Protein 4PHB (pdb70)

Secondary structure (DSSP, 8-state):
-EEEEEEEETEEEE---TT-EE-SSEEEE-SSEEEEEEEEESS-EEEEE--TT-EEEEEEEEEEEE-SSS-SEEEEE-SEEEEEE-TT-EEEEE--SS---SSTT-----EEEEESSEEEEEESSEEEEEE-SSEEEEESSEEEE-S-EEEEEESS-SEEESSEEEE-S-EEEEEESS-SEE----SSTT-SEEEE-SSEEEEEESS-SEE-SSEEEE-SSEEEEEESS-SEE-SSEEEE-TTSEEE-

Structure (mmCIF, N/CA/C/O backbone):
data_4PHB
#
_entry.id   4PHB
#
_cell.length_a   68.81
_cell.length_b   122.84
_cell.length_c   34.5099
_cell.angle_alpha   90.0
_cell.angle_beta   90.0
_cell.angle_gamma   90.0
#
_symmetry.space_group_name_H-M   'P 21 21 2'
#
loop_
_entity.id
_entity.type
_entity.pdbx_description
1 polymer 'Uncharacterized protein'
2 non-polymer 'GADOLINIUM ATOM'
3 water water
#
loop_
_atom_site.group_PDB
_atom_site.id
_atom_site.type_symbol
_atom_site.label_atom_id
_atom_site.label_alt_id
_atom_site.label_comp_id
_atom_site.label_asym_id
_atom_site.label_entity_id
_atom_site.label_seq_id
_atom_site.pdbx_PDB_ins_code
_atom_site.Cartn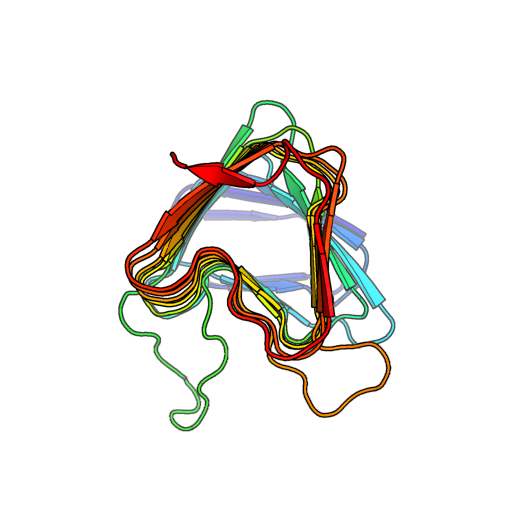_x
_atom_site.Cartn_y
_atom_site.Cartn_z
_atom_site.occupancy
_atom_site.B_iso_or_equiv
_atom_site.auth_seq_id
_atom_site.auth_comp_id
_atom_site.auth_asym_id
_atom_site.auth_atom_id
_atom_site.pdbx_PDB_model_num
ATOM 1 N N . VAL A 1 42 ? 17.41606 58.46415 22.91889 1.000 42.39322 37 VAL A N 1
ATOM 2 C CA . VAL A 1 42 ? 18.62940 58.68237 22.13799 1.000 40.93195 37 VAL A CA 1
ATOM 3 C C . VAL A 1 42 ? 18.76029 57.68184 20.98711 1.000 39.73458 37 VAL A C 1
ATOM 4 O O . VAL A 1 42 ? 18.33261 56.52569 21.09105 1.000 37.82222 37 VAL A O 1
ATOM 16 N N . ASN A 1 43 ? 19.35812 58.15419 19.89596 1.000 61.10169 38 ASN A N 1
ATOM 17 C CA . ASN A 1 43 ? 19.61136 57.35264 18.70747 1.000 53.66169 38 ASN A CA 1
ATOM 18 C C . ASN A 1 43 ? 20.94218 57.79098 18.09228 1.000 48.84116 38 ASN A C 1
ATOM 19 O O . ASN A 1 43 ? 20.98532 58.67741 17.24306 1.000 47.29547 38 ASN A O 1
ATOM 30 N N . ALA A 1 44 ? 22.02638 57.16081 18.53254 1.000 29.56246 39 ALA A N 1
ATOM 31 C CA . ALA A 1 44 ? 23.36600 57.63409 18.23065 1.000 26.77707 39 ALA A CA 1
ATOM 32 C C . ALA A 1 44 ? 24.13832 56.69319 17.31462 1.000 22.59149 39 ALA A C 1
ATOM 33 O O . ALA A 1 44 ? 24.00514 55.46319 17.38213 1.000 21.33276 39 ALA A O 1
ATOM 40 N N . LYS A 1 45 ? 24.94553 57.30864 16.45567 1.000 26.82824 40 LYS A N 1
ATOM 41 C CA . LYS A 1 45 ? 25.84044 56.59838 15.56089 1.000 25.12679 40 LYS A CA 1
ATOM 42 C C . LYS A 1 45 ? 27.30037 56.83360 15.97594 1.000 24.33044 40 LYS A C 1
ATOM 43 O O . LYS A 1 45 ? 27.73712 57.97202 16.18182 1.000 25.40922 40 LYS A O 1
ATOM 62 N N . ILE A 1 46 ? 28.03567 55.73452 16.09209 1.000 21.17794 41 ILE A N 1
ATOM 63 C CA . ILE A 1 46 ? 29.44473 55.72998 16.49149 1.000 22.58332 41 ILE A CA 1
ATOM 64 C C . ILE A 1 46 ? 30.26618 54.91357 15.49624 1.000 24.35885 41 ILE A C 1
ATOM 65 O O . ILE A 1 46 ? 30.00600 53.72677 15.30254 1.000 22.72730 41 ILE A O 1
ATOM 81 N N . VAL A 1 47 ? 31.27062 55.53945 14.89447 1.000 20.87809 42 VAL A N 1
ATOM 82 C CA . VAL A 1 47 ? 32.10408 54.88327 13.89865 1.000 22.96859 42 VAL A CA 1
ATOM 83 C C . VAL A 1 47 ? 33.56261 54.91080 14.33941 1.000 23.34028 42 VAL A C 1
ATOM 84 O O . VAL A 1 47 ? 34.12342 55.98218 14.58866 1.000 23.27164 42 VAL A O 1
ATOM 97 N N . PHE A 1 48 ? 34.16264 53.72718 14.43702 1.000 26.70569 43 PHE A N 1
ATOM 98 C CA . PHE A 1 48 ? 35.57944 53.58045 14.76958 1.000 27.25223 43 PHE A CA 1
ATOM 99 C C . PHE A 1 48 ? 36.37083 53.49566 13.47244 1.000 31.27348 43 PHE A C 1
ATOM 100 O O . PHE A 1 48 ? 35.99284 52.75360 12.57048 1.000 31.47946 43 PHE A O 1
ATOM 117 N N . ASP A 1 49 ? 37.47410 54.22823 13.38812 1.000 46.34576 44 ASP A N 1
ATOM 118 C CA . ASP A 1 49 ? 38.41927 54.01952 12.30730 1.000 49.65499 44 ASP A CA 1
ATOM 119 C C . ASP A 1 49 ? 39.83214 53.92056 12.89255 1.000 51.37242 44 ASP A C 1
ATOM 120 O O . ASP A 1 49 ? 40.62541 54.87141 12.83798 1.000 54.26299 44 ASP A O 1
ATOM 127 N N . ASN A 1 50 ? 40.10278 52.74338 13.46407 1.000 68.28307 45 ASN A N 1
ATOM 128 C CA . ASN A 1 50 ? 41.39876 52.36815 14.02854 1.000 70.46724 45 ASN A CA 1
ATOM 129 C C . ASN A 1 50 ? 41.74115 53.14036 15.29843 1.000 70.58428 45 ASN A C 1
ATOM 130 O O . ASN A 1 50 ? 41.69198 52.56850 16.39699 1.000 68.56731 45 ASN A O 1
ATOM 141 N N . ASP A 1 51 ? 42.08436 54.42410 15.14911 1.000 48.44764 46 ASP A N 1
ATOM 142 C CA . ASP A 1 51 ? 42.46797 55.25978 16.28481 1.000 49.51817 46 ASP A CA 1
ATOM 143 C C . ASP A 1 51 ? 41.70557 56.59640 16.30633 1.000 49.80701 46 ASP A C 1
ATOM 144 O O . ASP A 1 51 ? 42.06617 57.50877 17.05038 1.000 52.10073 46 ASP A O 1
ATOM 153 N N . LYS A 1 52 ? 40.65919 56.69448 15.48093 1.000 32.36444 47 LYS A N 1
ATOM 154 C CA . LYS A 1 52 ? 39.73660 57.84038 15.47058 1.000 31.58612 47 LYS A CA 1
ATOM 155 C C . LYS A 1 52 ? 38.32377 57.37975 15.82373 1.000 27.07590 47 LYS A C 1
ATOM 156 O O . LYS A 1 52 ? 37.94505 56.25621 15.49707 1.000 27.00210 47 LYS A O 1
ATOM 175 N N . VAL A 1 53 ? 37.54156 58.24498 16.46534 1.000 31.66772 48 VAL A N 1
ATOM 176 C CA . VAL A 1 53 ? 36.12683 57.96123 16.68837 1.000 26.77960 48 VAL A CA 1
ATOM 177 C C . VAL A 1 53 ? 35.25254 59.12499 16.23693 1.000 27.10364 48 VAL A C 1
ATOM 178 O O . VAL A 1 53 ? 35.44329 60.27438 16.66157 1.000 26.37432 48 VAL A O 1
ATOM 191 N N . ASN A 1 54 ? 34.29776 58.80059 15.36956 1.000 32.65754 49 ASN A N 1
ATOM 192 C CA . ASN A 1 54 ? 33.28182 59.73701 14.90969 1.000 31.10639 49 ASN A CA 1
ATOM 193 C C . ASN A 1 54 ? 31.93581 59.38965 15.54988 1.000 27.02867 49 ASN A C 1
ATOM 194 O O . ASN A 1 54 ? 31.29516 58.40214 15.17500 1.000 26.96592 49 ASN A O 1
ATOM 205 N N . ALA A 1 55 ? 31.52921 60.19826 16.53033 1.000 23.08973 50 ALA A N 1
ATOM 206 C CA . ALA A 1 55 ? 30.32110 59.94932 17.31035 1.000 21.24956 50 ALA A CA 1
ATOM 207 C C . ALA A 1 55 ? 29.40339 61.15588 17.29656 1.000 22.22145 50 ALA A C 1
ATOM 208 O O . ALA A 1 55 ? 29.86403 62.28836 17.21079 1.000 23.70739 50 ALA A O 1
ATOM 215 N N . ASP A 1 56 ? 28.10303 60.89983 17.37093 1.000 26.18911 51 ASP A N 1
ATOM 216 C CA . ASP A 1 56 ? 27.12050 61.94000 17.63584 1.000 28.03558 51 ASP A CA 1
ATOM 217 C C . ASP A 1 56 ? 27.29151 62.46775 19.05779 1.000 28.31043 51 ASP A C 1
ATOM 218 O O . ASP A 1 56 ? 27.62687 61.70272 19.96322 1.000 26.98478 51 ASP A O 1
ATOM 227 N N . ASN A 1 57 ? 27.08025 63.76904 19.23840 1.000 40.01749 52 ASN A N 1
ATOM 228 C CA . ASN A 1 57 ? 26.95014 64.36502 20.56485 1.000 41.62881 52 ASN A CA 1
ATOM 229 C C . ASN A 1 57 ? 25.54376 64.16829 21.11042 1.000 43.27379 52 ASN A C 1
ATOM 230 O O . ASN A 1 57 ? 24.60572 64.80370 20.63599 1.000 46.03485 52 ASN A O 1
ATOM 241 N N . VAL A 1 58 ? 25.40126 63.29727 22.10639 1.000 29.60833 53 VAL A N 1
ATOM 242 C CA . VAL A 1 58 ? 24.10055 63.02917 22.71076 1.000 31.61237 53 VAL A CA 1
ATOM 243 C C . VAL A 1 58 ? 24.22725 62.93225 24.22342 1.000 32.74865 53 VAL A C 1
ATOM 244 O O . VAL A 1 58 ? 25.31820 62.71573 24.74766 1.000 31.12945 53 VAL A O 1
ATOM 257 N N . ASP A 1 59 ? 23.10378 63.07811 24.91520 1.000 36.12828 54 ASP A N 1
ATOM 258 C CA . ASP A 1 59 ? 23.07798 63.01141 26.37003 1.000 38.33472 54 ASP A CA 1
ATOM 259 C C . ASP A 1 59 ? 23.73834 61.73998 26.89789 1.000 35.14049 54 ASP A C 1
ATOM 260 O O . ASP A 1 59 ? 23.46274 60.63993 26.42338 1.000 32.65151 54 ASP A O 1
ATOM 269 N N . GLY A 1 60 ? 24.62126 61.90432 27.87588 1.000 40.47042 55 GLY A N 1
ATOM 270 C CA . GLY A 1 60 ? 25.18276 60.77662 28.59546 1.000 38.81757 55 GLY A CA 1
ATOM 271 C C . GLY A 1 60 ? 26.27629 60.01503 27.86665 1.000 34.65161 55 GLY A C 1
ATOM 272 O O . GLY A 1 60 ? 26.98349 59.21968 28.48920 1.000 33.55499 55 GLY A O 1
ATOM 276 N N . LEU A 1 61 ? 26.40540 60.24038 26.55823 1.000 30.24550 56 LEU A N 1
ATOM 277 C CA . LEU A 1 61 ? 27.41315 59.55395 25.75202 1.000 26.96164 56 LEU A CA 1
ATOM 278 C C . LEU A 1 61 ? 28.77775 60.19870 25.91754 1.000 26.21813 56 LEU A C 1
ATOM 279 O O . LEU A 1 61 ? 28.90668 61.43120 25.94453 1.000 28.10873 56 LEU A O 1
ATOM 295 N N . SER A 1 62 ? 29.79997 59.36050 26.01167 1.000 29.44549 57 SER A N 1
ATOM 296 C CA . SER A 1 62 ? 31.14966 59.84044 26.24673 1.000 30.37769 57 SER A CA 1
ATOM 297 C C . SER A 1 62 ? 32.19611 58.95300 25.59328 1.000 30.75112 57 SER A C 1
ATOM 298 O O . SER A 1 62 ? 32.19467 57.73894 25.78047 1.000 31.59415 57 SER A O 1
ATOM 306 N N . VAL A 1 63 ? 33.09450 59.57561 24.83452 1.000 24.60755 58 VAL A N 1
ATOM 307 C CA . VAL A 1 63 ? 34.14458 58.86408 24.11378 1.000 25.15588 58 VAL A CA 1
ATOM 308 C C . VAL A 1 63 ? 35.52400 59.22607 24.65394 1.000 27.02750 58 VAL A C 1
ATOM 309 O O . VAL A 1 63 ? 35.92787 60.38568 24.61592 1.000 27.21725 58 VAL A O 1
ATOM 322 N N . SER A 1 64 ? 36.23844 58.22022 25.14848 1.000 33.37940 59 SER A N 1
ATOM 323 C CA . SER A 1 64 ? 37.60236 58.38816 25.64157 1.000 35.18495 59 SER A CA 1
ATOM 324 C C . SER A 1 64 ? 38.53499 57.54279 24.81580 1.000 36.26835 59 SER A C 1
ATOM 325 O O . SER A 1 64 ? 38.11143 56.88665 23.86391 1.000 35.33216 59 SER A O 1
ATOM 333 N N . GLU A 1 65 ? 39.80427 57.53775 25.19506 1.000 35.56595 60 GLU A N 1
ATOM 334 C CA . GLU A 1 65 ? 40.80693 56.85818 24.39314 1.000 37.03352 60 GLU A CA 1
ATOM 335 C C . GLU A 1 65 ? 40.48020 55.38227 24.18219 1.000 37.61509 60 GLU A C 1
ATOM 336 O O . GLU A 1 65 ? 40.56850 54.87867 23.06125 1.000 37.45219 60 GLU A O 1
ATOM 348 N N . ARG A 1 66 ? 40.11034 54.70443 25.26835 1.000 23.07047 61 ARG A N 1
ATOM 349 C CA . ARG A 1 66 ? 39.78612 53.27662 25.23008 1.000 23.27883 61 ARG A CA 1
ATOM 350 C C . ARG A 1 66 ? 38.35086 52.98755 25.69325 1.000 21.57872 61 ARG A C 1
ATOM 351 O O . ARG A 1 66 ? 38.03076 51.85989 26.07645 1.000 21.15049 61 ARG A O 1
ATOM 372 N N . GLU A 1 67 ? 37.48617 53.99522 25.65784 1.000 24.72319 62 GLU A N 1
ATOM 373 C CA . GLU A 1 67 ? 36.14775 53.83002 26.20524 1.000 23.41886 62 GLU A CA 1
ATOM 374 C C . GLU A 1 67 ? 35.07797 54.63679 25.47938 1.000 21.38001 62 GLU A C 1
ATOM 375 O O . GLU A 1 67 ? 35.24983 55.82095 25.21047 1.000 20.81542 62 GLU A O 1
ATOM 387 N N . VAL A 1 68 ? 33.98696 53.95664 25.14863 1.000 21.72553 63 VAL A N 1
ATOM 388 C CA . VAL A 1 68 ? 32.73063 54.59264 24.80192 1.000 19.43278 63 VAL A CA 1
ATOM 389 C C . VAL A 1 68 ? 31.78692 54.28968 25.94168 1.000 19.89349 63 VAL A C 1
ATOM 390 O O . VAL A 1 68 ? 31.40320 53.13836 26.14169 1.000 19.35946 63 VAL A O 1
ATOM 403 N N . LYS A 1 69 ? 31.44201 55.31975 26.70379 1.000 22.63301 64 LYS A N 1
ATOM 404 C CA . LYS A 1 69 ? 30.56832 55.17932 27.86070 1.000 23.59000 64 LYS A CA 1
ATOM 405 C C . LYS A 1 69 ? 29.14971 55.71541 27.59967 1.000 22.05000 64 LYS A C 1
ATOM 406 O O . LYS A 1 69 ? 28.96049 56.88860 27.26768 1.000 21.48143 64 LYS A O 1
ATOM 425 N N . ILE A 1 70 ? 28.17098 54.83014 27.77058 1.000 22.94663 65 ILE A N 1
ATOM 426 C CA . ILE A 1 70 ? 26.75092 55.14013 27.62232 1.000 21.82650 65 ILE A CA 1
ATOM 427 C C . ILE A 1 70 ? 26.06784 55.23057 28.99951 1.000 24.38498 65 ILE A C 1
ATOM 428 O O . ILE A 1 70 ? 26.19866 54.31206 29.80778 1.000 25.96358 65 ILE A O 1
ATOM 444 N N . THR A 1 71 ? 25.34198 56.32233 29.26248 1.000 20.02454 66 THR A N 1
ATOM 445 C CA . THR A 1 71 ? 24.69051 56.50669 30.56059 1.000 21.97570 66 THR A CA 1
ATOM 446 C C . THR A 1 71 ? 23.24636 56.97455 30.45433 1.000 21.76209 66 THR A C 1
ATOM 447 O O . THR A 1 71 ? 22.60242 57.22938 31.47128 1.000 23.19600 66 THR A O 1
ATOM 458 N N . LYS A 1 72 ? 22.73581 57.09550 29.23376 1.000 23.59700 67 LYS A N 1
ATOM 459 C CA . LYS A 1 72 ? 21.31395 57.36680 29.02784 1.000 23.35485 67 LYS A CA 1
ATOM 460 C C . LYS A 1 72 ? 20.71113 56.27051 28.14796 1.000 21.85557 67 LYS A C 1
ATOM 461 O O . LYS A 1 72 ? 21.42243 55.65058 27.33873 1.000 19.89190 67 LYS A O 1
ATOM 480 N N . PRO A 1 73 ? 19.39731 56.01746 28.31033 1.000 25.70403 68 PRO A N 1
ATOM 481 C CA . PRO A 1 73 ? 18.70031 55.00526 27.50841 1.000 24.44083 68 PRO A CA 1
ATOM 482 C C . PRO A 1 73 ? 18.71459 55.35654 26.03181 1.000 22.24217 68 PRO A C 1
ATOM 483 O O . PRO A 1 73 ? 18.98371 56.50519 25.69728 1.000 21.85425 68 PRO A O 1
ATOM 494 N N . GLY A 1 74 ? 18.46482 54.38449 25.16376 1.000 22.09331 69 GLY A N 1
ATOM 495 C CA . GLY A 1 74 ? 18.42068 54.65445 23.73703 1.000 21.73947 69 GLY A CA 1
ATOM 496 C C . GLY A 1 74 ? 19.15642 53.64305 22.87020 1.000 20.93209 69 GLY A C 1
ATOM 497 O O . GLY A 1 74 ? 19.56993 52.57285 23.33876 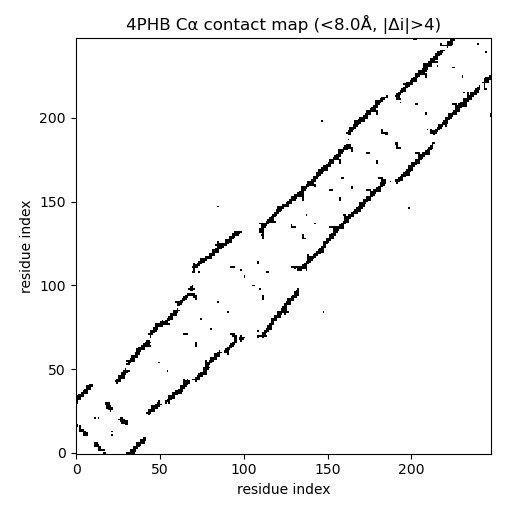1.000 20.17439 69 GLY A O 1
ATOM 501 N N . MET A 1 75 ? 19.30800 53.99942 21.59343 1.000 23.73789 70 MET A N 1
ATOM 502 C CA . MET A 1 75 ? 19.90235 53.12715 20.58988 1.000 24.12093 70 MET A CA 1
ATOM 503 C C . MET A 1 75 ? 21.26134 53.67509 20.17885 1.000 22.32311 70 MET A C 1
ATOM 504 O O . MET A 1 75 ? 21.42442 54.87764 19.96480 1.000 21.99537 70 MET A O 1
ATOM 518 N N . TYR A 1 76 ? 22.23406 52.77968 20.08446 1.000 20.27790 71 TYR A N 1
ATOM 519 C CA . TYR A 1 76 ? 23.61699 53.13629 19.80222 1.000 19.09127 71 TYR A CA 1
ATOM 520 C C . TYR A 1 76 ? 24.14577 52.17062 18.74959 1.000 19.70125 71 TYR A C 1
ATOM 521 O O . TYR A 1 76 ? 24.19428 50.96422 18.96985 1.000 19.92380 71 TYR A O 1
ATOM 539 N N . THR A 1 77 ? 24.51525 52.71334 17.59496 1.000 15.56899 72 THR A N 1
ATOM 540 C CA . THR A 1 77 ? 24.90121 51.90268 16.45485 1.000 17.15989 72 THR A CA 1
ATOM 541 C C . THR A 1 77 ? 26.39301 52.04385 16.19963 1.000 15.64711 72 THR A C 1
ATOM 542 O O . THR A 1 77 ? 26.88719 53.14618 15.98676 1.000 15.82371 72 THR A O 1
ATOM 553 N N . PHE A 1 78 ? 27.09012 50.91424 16.23047 1.000 22.21593 73 PHE A N 1
ATOM 554 C CA . PHE A 1 78 ? 28.54361 50.86124 16.11747 1.000 21.50782 73 PHE A CA 1
ATOM 555 C C . PHE A 1 78 ? 28.98513 50.19893 14.81473 1.000 22.90497 73 PHE A C 1
ATOM 556 O O . PHE A 1 78 ? 28.38690 49.22078 14.35827 1.000 25.03990 73 PHE A O 1
ATOM 573 N N . SER A 1 79 ? 30.04749 50.74083 14.23105 1.000 22.56121 74 SER A N 1
ATOM 574 C CA . SER A 1 79 ? 30.66809 50.16195 13.05064 1.000 23.71613 74 SER A CA 1
ATOM 575 C C . SER A 1 79 ? 32.15449 50.49164 13.04407 1.000 23.56533 74 SER A C 1
ATOM 576 O O . SER A 1 79 ? 32.60013 51.42670 13.71821 1.000 23.08058 74 SER A O 1
ATOM 584 N N . GLY A 1 80 ? 32.92584 49.70180 12.30626 1.000 17.86923 75 GLY A N 1
ATOM 585 C CA . GLY A 1 80 ? 34.33186 49.97439 12.12610 1.000 18.42521 75 GLY A CA 1
ATOM 586 C C . GLY A 1 80 ? 35.21886 49.22552 13.09845 1.000 17.37913 75 GLY A C 1
ATOM 587 O O . GLY A 1 80 ? 34.75055 48.58953 14.04383 1.000 16.22795 75 GLY A O 1
ATOM 591 N N . THR A 1 81 ? 36.51607 49.32480 12.85105 1.000 19.40904 76 THR A N 1
ATOM 592 C CA . THR A 1 81 ? 37.53176 48.64128 13.63136 1.000 20.90105 76 THR A CA 1
ATOM 593 C C . THR A 1 81 ? 38.11543 49.51836 14.74377 1.000 21.43244 76 THR A C 1
ATOM 594 O O . THR A 1 81 ? 38.62118 50.61706 14.49978 1.000 22.00161 76 THR A O 1
ATOM 605 N N . TRP A 1 82 ? 38.03035 49.01506 15.96465 1.000 21.34634 77 TRP A N 1
ATOM 606 C CA . TRP A 1 82 ? 38.64570 49.64750 17.12806 1.000 22.81806 77 TRP A CA 1
ATOM 607 C C . TRP A 1 82 ? 39.76965 48.76153 17.65489 1.000 25.48347 77 TRP A C 1
ATOM 608 O O . TRP A 1 82 ? 39.51089 47.65335 18.12231 1.000 24.41308 77 TRP A O 1
ATOM 629 N N . ASN A 1 83 ? 41.00643 49.24344 17.58294 1.000 29.69941 78 ASN A N 1
ATOM 630 C CA . ASN A 1 83 ? 42.16399 48.45495 18.00345 1.000 32.68798 78 ASN A CA 1
ATOM 631 C C . ASN A 1 83 ? 42.18037 48.11704 19.50761 1.000 32.77326 78 ASN A C 1
ATOM 632 O O . ASN A 1 83 ? 42.64266 47.05026 19.90147 1.000 32.63833 78 ASN A O 1
ATOM 643 N N . ASP A 1 84 ? 41.69164 49.02269 20.34985 1.000 20.11278 79 ASP A N 1
ATOM 644 C CA . ASP A 1 84 ? 41.77568 48.81270 21.77974 1.000 20.67450 79 ASP A CA 1
ATOM 645 C C . ASP A 1 84 ? 40.73293 49.62612 22.51632 1.000 19.57013 79 ASP A C 1
ATOM 646 O O . ASP A 1 84 ? 40.92299 50.81604 22.75875 1.000 21.01253 79 ASP A O 1
ATOM 655 N N . GLY A 1 85 ? 39.62614 48.98432 22.87710 1.000 21.34974 80 GLY A N 1
ATOM 656 C CA . GLY A 1 85 ? 38.55699 49.70502 23.53100 1.000 20.32091 80 GLY A CA 1
ATOM 657 C C . GLY A 1 85 ? 37.46542 48.86398 24.15642 1.000 17.83244 80 GLY A C 1
ATOM 658 O O . GLY A 1 85 ? 37.37011 47.65167 23.93656 1.000 15.72329 80 GLY A O 1
ATOM 662 N N . GLN A 1 86 ? 36.63753 49.54565 24.94136 1.000 19.71900 81 GLN A N 1
ATOM 663 C CA . GLN A 1 86 ? 35.51499 48.94004 25.62827 1.000 17.66309 81 GLN A CA 1
ATOM 664 C C . GLN A 1 86 ? 34.26822 49.80112 25.48406 1.000 16.12831 81 GLN A C 1
ATOM 665 O O . GLN A 1 86 ? 34.31970 51.01746 25.69692 1.000 17.80897 81 GLN A O 1
ATOM 679 N N . ILE A 1 87 ? 33.15951 49.16921 25.10315 1.000 23.66222 82 ILE A N 1
ATOM 680 C CA . ILE A 1 87 ? 31.85290 49.80252 25.19604 1.000 22.46393 82 ILE A CA 1
ATOM 681 C C . ILE A 1 87 ? 31.29730 49.52176 26.59117 1.000 23.95621 82 ILE A C 1
ATOM 682 O O . ILE A 1 87 ? 31.04155 48.36835 26.94800 1.000 22.42479 82 ILE A O 1
ATOM 698 N N . LEU A 1 88 ? 31.13388 50.58627 27.36949 1.000 16.17773 83 LEU A N 1
ATOM 699 C CA . LEU A 1 88 ? 30.68768 50.51227 28.75587 1.000 17.87054 83 LEU A CA 1
ATOM 700 C C . LEU A 1 88 ? 29.28794 51.09359 28.91966 1.000 17.97235 83 LEU A C 1
ATOM 701 O O . LEU A 1 88 ? 29.07547 52.27316 28.66699 1.000 18.57430 83 LEU A O 1
ATOM 717 N N . VAL A 1 89 ? 28.34199 50.26468 29.35857 1.000 16.91106 84 VAL A N 1
ATOM 718 C CA . VAL A 1 89 ? 26.94834 50.68509 29.54103 1.000 17.02161 84 VAL A CA 1
ATOM 719 C C . VAL A 1 89 ? 26.61619 50.80787 31.03069 1.000 18.71297 84 VAL A C 1
ATOM 720 O O . VAL A 1 89 ? 26.63611 49.82236 31.76873 1.000 19.82973 84 VAL A O 1
ATOM 733 N N . ASP A 1 90 ? 26.30103 52.02756 31.46014 1.000 22.54859 85 ASP A N 1
ATOM 734 C CA . ASP A 1 90 ? 25.94723 52.29455 32.84954 1.000 23.26421 85 ASP A CA 1
ATOM 735 C C . ASP A 1 90 ? 24.78736 53.28567 32.91024 1.000 24.13110 85 ASP A C 1
ATOM 736 O O . ASP A 1 90 ? 24.98487 54.48275 33.09713 1.000 24.74989 85 ASP A O 1
ATOM 745 N N . ILE A 1 91 ? 23.57562 52.76166 32.75344 1.000 25.36045 86 ILE A N 1
ATOM 746 C CA . ILE A 1 91 ? 22.38683 53.59041 32.57405 1.000 25.73006 86 ILE A CA 1
ATOM 747 C C . ILE A 1 91 ? 21.35895 53.43929 33.69282 1.000 27.11860 86 ILE A C 1
ATOM 748 O O . ILE A 1 91 ? 20.33006 54.10291 33.67520 1.000 27.58293 86 ILE A O 1
ATOM 764 N N . GLY A 1 92 ? 21.61784 52.54463 34.64196 1.000 22.66594 87 GLY A N 1
ATOM 765 C CA . GLY A 1 92 ? 20.72156 52.36266 35.77123 1.000 24.94844 87 GLY A CA 1
ATOM 766 C C . GLY A 1 92 ? 19.70889 51.25145 35.56587 1.000 25.26111 87 GLY A C 1
ATOM 767 O O . GLY A 1 92 ? 19.35553 50.92185 34.43173 1.000 23.99238 87 GLY A O 1
ATOM 771 N N . LYS A 1 93 ? 19.22423 50.69313 36.67229 1.000 45.08831 88 LYS A N 1
ATOM 772 C CA . LYS A 1 93 ? 18.43660 49.46152 36.64716 1.000 45.38181 88 LYS A CA 1
ATOM 773 C C . LYS A 1 93 ? 17.01062 49.65407 36.13391 1.000 46.39062 88 LYS A C 1
ATOM 774 O O . LYS A 1 93 ? 16.28213 48.68063 35.95189 1.000 46.73665 88 LYS A O 1
ATOM 793 N N . GLU A 1 94 ? 16.61235 50.89931 35.89717 1.000 39.39151 89 GLU A N 1
ATOM 794 C CA . GLU A 1 94 ? 15.28181 51.17475 35.36211 1.000 40.48859 89 GLU A CA 1
ATOM 795 C C . GLU A 1 94 ? 15.26999 51.44663 33.85422 1.000 40.02424 89 GLU A C 1
ATOM 796 O O . GLU A 1 94 ? 14.19667 51.54629 33.26214 1.000 40.78637 89 GLU A O 1
ATOM 808 N N . PHE A 1 95 ? 16.44723 51.54410 33.23582 1.000 26.22544 90 PHE A N 1
ATOM 809 C CA . PHE A 1 95 ? 16.55507 51.97982 31.84353 1.000 24.75960 90 PHE A CA 1
ATOM 810 C C . PHE A 1 95 ? 17.12829 50.91699 30.90193 1.000 24.31187 90 PHE A C 1
ATOM 811 O O . PHE A 1 95 ? 17.81134 49.98670 31.32731 1.000 23.23600 90 PHE A O 1
ATOM 828 N N . GLU A 1 96 ? 16.82199 51.07260 29.61585 1.000 30.07507 91 GLU A N 1
ATOM 829 C CA . GLU A 1 96 ? 17.17777 50.09203 28.59201 1.000 28.18881 91 GLU A CA 1
ATOM 830 C C . GLU A 1 96 ? 17.99279 50.72444 27.48144 1.000 24.80940 91 GLU A C 1
ATOM 831 O O . GLU A 1 96 ? 17.86603 51.92327 27.21835 1.000 24.47302 91 GLU A O 1
ATOM 843 N N . ALA A 1 97 ? 18.82208 49.91900 26.82446 1.000 25.43081 92 ALA A N 1
ATOM 844 C CA . ALA A 1 97 ? 19.52009 50.37637 25.63249 1.000 23.21482 92 ALA A CA 1
ATOM 845 C C . ALA A 1 97 ? 19.59914 49.27199 24.58311 1.000 22.64771 92 ALA A C 1
ATOM 846 O O . ALA A 1 97 ? 19.54283 48.07707 24.89476 1.000 22.66483 92 ALA A O 1
ATOM 853 N N . VAL A 1 98 ? 19.69889 49.68751 23.32612 1.000 19.69987 93 VAL A N 1
ATOM 854 C CA . VAL A 1 98 ? 20.01361 48.76065 22.24814 1.000 19.74798 93 VAL A CA 1
ATOM 855 C C . VAL A 1 98 ? 21.38829 49.12762 21.70052 1.000 18.41054 93 VAL A C 1
ATOM 856 O O . VAL A 1 98 ? 21.64343 50.28462 21.38913 1.000 18.37932 93 VAL A O 1
ATOM 869 N N . LEU A 1 99 ? 22.28682 48.14775 21.66338 1.000 17.63949 94 LEU A N 1
ATOM 870 C CA . LEU A 1 99 ? 23.55626 48.27043 20.96070 1.000 17.02388 94 LEU A CA 1
ATOM 871 C C . LEU A 1 99 ? 23.41693 47.54594 19.63881 1.000 19.16026 94 LEU A C 1
ATOM 872 O O . LEU A 1 99 ? 23.23555 46.32256 19.60530 1.000 19.51782 94 LEU A O 1
ATOM 888 N N . VAL A 1 100 ? 23.47185 48.30410 18.55267 1.000 17.80209 95 VAL A N 1
ATOM 889 C CA . VAL A 1 100 ? 23.40324 47.73159 17.21355 1.000 20.62275 95 VAL A CA 1
ATOM 890 C C . VAL A 1 100 ? 24.82687 47.59697 16.70190 1.000 20.65838 95 VAL A C 1
ATOM 891 O O . VAL A 1 100 ? 25.54442 48.58908 16.55450 1.000 20.06767 95 VAL A O 1
ATOM 904 N N . LEU A 1 101 ? 25.23673 46.35789 16.47597 1.000 17.43827 96 LEU A N 1
ATOM 905 C CA . LEU A 1 101 ? 26.53975 46.05381 15.90609 1.000 18.08966 96 LEU A CA 1
ATOM 906 C C . LEU A 1 101 ? 26.40522 45.96948 14.38612 1.000 21.99007 96 LEU A C 1
ATOM 907 O O . LEU A 1 101 ? 25.85169 45.00724 13.84344 1.000 23.10590 96 LEU A O 1
ATOM 923 N N . ASP A 1 102 ? 26.91307 46.99313 13.70992 1.000 22.22611 97 ASP A N 1
ATOM 924 C CA . ASP A 1 102 ? 26.67282 47.18440 12.28865 1.000 24.76289 97 ASP A CA 1
ATOM 925 C C . ASP A 1 102 ? 27.96511 47.04789 11.48909 1.000 24.11481 97 ASP A C 1
ATOM 926 O O . ASP A 1 102 ? 28.27605 47.87492 10.62882 1.000 24.09863 97 ASP A O 1
ATOM 935 N N . GLY A 1 103 ? 28.70200 45.98062 11.76622 1.000 20.12538 98 GLY A N 1
ATOM 936 C CA . GLY A 1 103 ? 29.98315 45.74709 11.12820 1.000 21.09397 98 GLY A CA 1
ATOM 937 C C . GLY A 1 103 ? 31.07597 46.35786 11.98471 1.000 19.87461 98 GLY A C 1
ATOM 938 O O . GLY A 1 103 ? 31.76394 47.28323 11.57443 1.000 20.61091 98 GLY A O 1
ATOM 942 N N . VAL A 1 104 ? 31.21488 45.83888 13.19706 1.000 25.44922 99 VAL A N 1
ATOM 943 C CA . VAL A 1 104 ? 32.20100 46.34524 14.12066 1.000 24.28977 99 VAL A CA 1
ATOM 944 C C . VAL A 1 104 ? 33.29150 45.29704 14.32866 1.000 23.61303 99 VAL A C 1
ATOM 945 O O . VAL A 1 104 ? 33.05043 44.08947 14.18800 1.000 23.29052 99 VAL A O 1
ATOM 958 N N . ASN A 1 105 ? 34.50251 45.75745 14.61991 1.000 24.34530 100 ASN A N 1
ATOM 959 C CA . ASN A 1 105 ? 35.58073 44.85814 15.00805 1.000 24.10196 100 ASN A CA 1
ATOM 960 C C . ASN A 1 105 ? 36.35588 45.47958 16.15890 1.000 23.56184 100 ASN A C 1
ATOM 961 O O . ASN A 1 105 ? 37.26253 46.28062 15.94923 1.000 24.92850 100 ASN A O 1
ATOM 972 N N . ILE A 1 106 ? 35.97191 45.09881 17.37212 1.000 18.32858 101 ILE A N 1
ATOM 973 C CA . ILE A 1 106 ? 36.54084 45.64673 18.59410 1.000 17.07573 101 ILE A CA 1
ATOM 974 C C . ILE A 1 106 ? 37.47991 44.65799 19.28212 1.000 17.49986 101 ILE A C 1
ATOM 975 O O . ILE A 1 106 ? 37.09261 43.53875 19.60743 1.000 16.85063 101 ILE A O 1
ATOM 991 N N . THR A 1 107 ? 38.71066 45.08856 19.51385 1.000 22.35564 102 THR A N 1
ATOM 992 C CA . THR A 1 107 ? 39.63797 44.35740 20.36654 1.000 23.11636 102 THR A CA 1
ATOM 993 C C . THR A 1 107 ? 39.83112 45.17045 21.64727 1.000 22.11613 102 THR A C 1
ATOM 994 O O . THR A 1 107 ? 39.74872 46.39531 21.62585 1.000 21.28244 102 THR A O 1
ATOM 1005 N N . ASN A 1 108 ? 40.05165 44.47592 22.75838 1.000 17.71536 103 ASN A N 1
ATOM 1006 C CA . ASN A 1 108 ? 40.39725 45.10381 24.03044 1.000 17.90779 103 ASN A CA 1
ATOM 1007 C C . ASN A 1 108 ? 41.56975 44.35610 24.65555 1.000 20.28069 103 ASN A C 1
ATOM 1008 O O . ASN A 1 108 ? 41.47894 43.15168 24.94337 1.000 21.04842 103 ASN A O 1
ATOM 1019 N N . THR A 1 109 ? 42.66420 45.07959 24.86821 1.000 21.86242 104 THR A N 1
ATOM 1020 C CA . THR A 1 109 ? 43.90273 44.47511 25.33576 1.000 24.18395 104 THR A CA 1
ATOM 1021 C C . THR A 1 109 ? 44.00835 44.32788 26.85716 1.000 25.36621 104 THR A C 1
ATOM 1022 O O . THR A 1 109 ? 44.98783 43.76352 27.34707 1.000 27.34261 104 THR A O 1
ATOM 1033 N N . LYS A 1 110 ? 43.01822 44.82818 27.59428 1.000 34.62399 105 LYS A N 1
ATOM 1034 C CA . LYS A 1 110 ? 43.07766 44.84396 29.05771 1.000 36.36386 105 LYS A CA 1
ATOM 1035 C C . LYS A 1 110 ? 41.81185 44.29231 29.71222 1.000 36.46019 105 LYS A C 1
ATOM 1036 O O . LYS A 1 110 ? 41.79691 44.01729 30.91178 1.000 38.85062 105 LYS A O 1
ATOM 1055 N N . SER A 1 111 ? 40.75248 44.12808 28.92724 1.000 25.54720 106 SER A N 1
ATOM 1056 C CA . SER A 1 111 ? 39.43749 43.86009 29.49580 1.000 24.59879 106 SER A CA 1
ATOM 1057 C C . SER A 1 111 ? 38.42603 43.37468 28.44609 1.000 21.54841 106 SER A C 1
ATOM 1058 O O . SER A 1 111 ? 38.80665 42.90215 27.37677 1.000 21.09278 106 SER A O 1
ATOM 1066 N N . ALA A 1 112 ? 37.13947 43.47647 28.77931 1.000 21.02996 107 ALA A N 1
ATOM 1067 C CA . ALA A 1 112 ? 36.05659 43.07189 27.88565 1.000 18.41368 107 ALA A CA 1
ATOM 1068 C C . ALA A 1 112 ? 35.69666 44.17002 26.86628 1.000 16.77932 107 ALA A C 1
ATOM 1069 O O . ALA A 1 112 ? 35.55739 45.34452 27.24128 1.000 16.23195 107 ALA A O 1
ATOM 1076 N N . PRO A 1 113 ? 35.54634 43.79906 25.58031 1.000 18.28115 108 PRO A N 1
ATOM 1077 C CA . PRO A 1 113 ? 35.07000 44.77465 24.58861 1.000 16.63221 108 PRO A CA 1
ATOM 1078 C C . PRO A 1 113 ? 33.70617 45.39467 24.92117 1.000 14.64735 108 PRO A C 1
ATOM 1079 O O . PRO A 1 113 ? 33.50602 46.56839 24.60322 1.000 13.74898 108 PRO A O 1
ATOM 1090 N N . ILE A 1 114 ? 32.79522 44.61112 25.50521 1.000 16.19976 109 ILE A N 1
ATOM 1091 C CA . ILE A 1 114 ? 31.51539 45.12712 25.97722 1.000 14.83988 109 ILE A CA 1
ATOM 1092 C C . ILE A 1 114 ? 31.28919 44.75189 27.44741 1.000 15.83185 109 ILE A C 1
ATOM 1093 O O . ILE A 1 114 ? 31.30296 43.57379 27.81894 1.000 16.59748 109 ILE A O 1
ATOM 1109 N N . TYR A 1 115 ? 31.06298 45.78552 28.25736 1.000 17.18905 110 TYR A N 1
ATOM 1110 C CA . TYR A 1 115 ? 30.83690 45.67036 29.68966 1.000 19.63921 110 TYR A CA 1
ATOM 1111 C C . TYR A 1 115 ? 29.57907 46.45924 30.05775 1.000 18.07576 110 TYR A C 1
ATOM 1112 O O . TYR A 1 115 ? 29.57046 47.69200 30.01004 1.000 17.83859 110 TYR A O 1
ATOM 1130 N N . ILE A 1 116 ? 28.52433 45.74983 30.43852 1.000 21.30082 111 ILE A N 1
ATOM 1131 C CA . ILE A 1 116 ? 27.29819 46.39489 30.88462 1.000 21.27213 111 ILE A CA 1
ATOM 1132 C C . ILE A 1 116 ? 27.30721 46.38385 32.40739 1.000 23.65278 111 ILE A C 1
ATOM 1133 O O . ILE A 1 116 ? 27.14190 45.34397 33.05822 1.000 24.46921 111 ILE A O 1
ATOM 1149 N N . LYS A 1 117 ? 27.54769 47.56032 32.95664 1.000 23.58991 112 LYS A N 1
ATOM 1150 C CA . LYS A 1 117 ? 27.73546 47.72950 34.37927 1.000 25.53673 112 LYS A CA 1
ATOM 1151 C C . LYS A 1 117 ? 26.36993 47.83009 35.07368 1.000 25.80001 112 LYS A C 1
ATOM 1152 O O . LYS A 1 117 ? 26.17927 47.30562 36.17371 1.000 26.67114 112 LYS A O 1
ATOM 1171 N N . SER A 1 118 ? 25.41610 48.48851 34.41902 1.000 21.27785 113 SER A N 1
ATOM 1172 C CA . SER A 1 118 ? 24.06033 48.56291 34.94501 1.000 22.36290 113 SER A CA 1
ATOM 1173 C C . SER A 1 118 ? 23.06328 48.87774 33.83819 1.000 22.53411 113 SER A C 1
ATOM 1174 O O . SER A 1 118 ? 23.30955 49.72152 32.96985 1.000 21.44960 113 SER A O 1
ATOM 1182 N N . ALA A 1 119 ? 21.93836 48.17221 33.88696 1.000 21.35733 114 ALA A N 1
ATOM 1183 C CA . ALA A 1 119 ? 20.81878 48.37276 32.97580 1.000 22.48045 114 ALA A CA 1
ATOM 1184 C C . ALA A 1 119 ? 19.65344 47.57688 33.49855 1.000 23.96033 114 ALA A C 1
ATOM 1185 O O . ALA A 1 119 ? 19.82602 46.62181 34.25185 1.000 23.28144 114 ALA A O 1
ATOM 1192 N N . GLU A 1 120 ? 18.45778 47.95248 33.10116 1.000 26.13997 115 GLU A N 1
ATOM 1193 C CA . GLU A 1 120 ? 17.36076 47.03023 33.24928 1.000 27.58258 115 GLU A CA 1
ATOM 1194 C C . GLU A 1 120 ? 17.57766 45.84471 32.29752 1.000 27.55311 115 GLU A C 1
ATOM 1195 O O . GLU A 1 120 ? 17.45632 44.67907 32.67279 1.000 26.57479 115 GLU A O 1
ATOM 1207 N N . LYS A 1 121 ? 17.91442 46.17817 31.06025 1.000 25.81616 116 LYS A N 1
ATOM 1208 C CA . LYS A 1 121 ? 18.16566 45.19959 30.02819 1.000 25.80752 116 LYS A CA 1
ATOM 1209 C C . LYS A 1 121 ? 18.88906 45.88722 28.88351 1.000 25.09295 116 LYS A C 1
ATOM 1210 O O . LYS A 1 121 ? 18.59844 47.04240 28.55388 1.000 24.79321 116 LYS A O 1
ATOM 1229 N N . VAL A 1 122 ? 19.84097 45.18669 28.28503 1.000 22.07169 117 VAL A N 1
ATOM 1230 C CA . VAL A 1 122 ? 20.49722 45.67393 27.09440 1.000 20.37428 117 VAL A CA 1
ATOM 1231 C C . VAL A 1 122 ? 20.25042 44.66146 25.99402 1.000 20.94236 117 VAL A C 1
ATOM 1232 O O . VAL A 1 122 ? 20.39666 43.46485 26.21101 1.000 20.65694 117 VAL A O 1
ATOM 1245 N N . LYS A 1 123 ? 19.84397 45.14648 24.82486 1.000 26.25962 118 LYS A N 1
ATOM 1246 C CA . LYS A 1 123 ? 19.68024 44.28583 23.66091 1.000 26.59189 118 LYS A CA 1
ATOM 1247 C C . LYS A 1 123 ? 20.83299 44.49574 22.69892 1.000 23.32146 118 LYS A C 1
ATOM 1248 O O . LYS A 1 123 ? 21.22421 45.63413 22.42977 1.000 21.26108 118 LYS A O 1
ATOM 1267 N N . ILE A 1 124 ? 21.39552 43.39645 22.20742 1.000 23.34820 119 ILE A N 1
ATOM 1268 C CA . ILE A 1 124 ? 22.45622 43.47352 21.21773 1.000 21.18302 119 ILE A CA 1
ATOM 1269 C C . ILE A 1 124 ? 21.91573 42.94271 19.90430 1.000 22.90549 119 ILE A C 1
ATOM 1270 O O . ILE A 1 124 ? 21.45225 41.79704 19.79965 1.000 24.55810 119 ILE A O 1
ATOM 1286 N N . GLU A 1 125 ? 21.94998 43.82691 18.91439 1.000 25.85072 120 GLU A N 1
ATOM 1287 C CA . GLU A 1 125 ? 21.35454 43.58581 17.61529 1.000 27.18445 120 GLU A CA 1
ATOM 1288 C C . GLU A 1 125 ? 22.44055 43.45825 16.52302 1.000 26.73691 120 GLU A C 1
ATOM 1289 O O . GLU A 1 125 ? 23.26654 44.35505 16.30897 1.000 26.21975 120 GLU A O 1
ATOM 1301 N N . LEU A 1 126 ? 22.43823 42.31581 15.85250 1.000 22.20999 121 LEU A N 1
ATOM 1302 C CA . LEU A 1 126 ? 23.40211 42.04395 14.80096 1.000 22.73168 121 LEU A CA 1
ATOM 1303 C C . LEU A 1 126 ? 22.80372 42.48465 13.46068 1.000 26.10112 121 LEU A C 1
ATOM 1304 O O . LEU A 1 126 ? 21.85393 41.88388 12.98361 1.000 28.01928 121 LEU A O 1
ATOM 1320 N N . ALA A 1 127 ? 23.34777 43.54820 12.86871 1.000 21.78125 122 ALA A N 1
ATOM 1321 C CA . ALA A 1 127 ? 22.78639 44.10055 11.63956 1.000 22.70458 122 ALA A CA 1
ATOM 1322 C C . ALA A 1 127 ? 22.91230 43.08942 10.49761 1.000 25.28150 122 ALA A C 1
ATOM 1323 O O . ALA A 1 127 ? 23.94933 42.43522 10.34372 1.000 26.21543 122 ALA A O 1
ATOM 1330 N N . ASP A 1 128 ? 21.83587 42.97071 9.72082 1.000 27.92816 123 ASP A N 1
ATOM 1331 C CA . ASP A 1 128 ? 21.76661 42.07902 8.56642 1.000 29.77997 123 ASP A CA 1
ATOM 1332 C C . ASP A 1 128 ? 23.00502 42.16480 7.66279 1.000 29.97149 123 ASP A C 1
ATOM 1333 O O . ASP A 1 128 ? 23.33882 43.23313 7.13871 1.000 29.06086 123 ASP A O 1
ATOM 1342 N N . GLY A 1 129 ? 23.68609 41.03172 7.50699 1.000 26.80843 124 GLY A N 1
ATOM 1343 C CA . GLY A 1 129 ? 24.76448 40.89990 6.54373 1.000 28.79648 124 GLY A CA 1
ATOM 1344 C C . GLY A 1 129 ? 26.09055 41.46833 6.99694 1.000 28.17296 124 GLY A C 1
ATOM 1345 O O . GLY A 1 129 ? 27.01818 41.59756 6.19123 1.000 30.13155 124 GLY A O 1
ATOM 1349 N N . LYS A 1 130 ? 26.19141 41.78834 8.28523 1.000 25.74533 125 LYS A N 1
ATOM 1350 C CA . LYS A 1 130 ? 27.37930 42.43727 8.81582 1.000 25.12433 125 LYS A CA 1
ATOM 1351 C C . LYS A 1 130 ? 28.17070 41.48845 9.68856 1.000 23.90515 125 LYS A C 1
ATOM 1352 O O . LYS A 1 130 ? 27.59420 40.68934 10.42063 1.000 22.62733 125 LYS A O 1
ATOM 1371 N N . ASP A 1 131 ? 29.49525 41.58792 9.60297 1.000 31.55478 126 ASP A N 1
ATOM 1372 C CA . ASP A 1 131 ? 30.38943 40.76676 10.40362 1.000 31.58931 126 ASP A CA 1
ATOM 1373 C C . ASP A 1 131 ? 30.87819 41.54303 11.60699 1.000 30.79061 126 ASP A C 1
ATOM 1374 O O . ASP A 1 131 ? 31.53529 42.57250 11.47708 1.000 29.92510 126 ASP A O 1
ATOM 1383 N N . ASN A 1 132 ? 30.52943 41.03770 12.78110 1.000 22.87257 127 ASN A N 1
ATOM 1384 C CA . ASN A 1 132 ? 30.90802 41.65065 14.03253 1.000 21.65329 127 ASN A CA 1
ATOM 1385 C C . ASN A 1 132 ? 31.82149 40.71380 14.79261 1.000 21.33828 127 ASN A C 1
ATOM 1386 O O . ASN A 1 132 ? 31.53298 39.53559 14.93517 1.000 20.79401 127 ASN A O 1
ATOM 1397 N N . VAL A 1 133 ? 32.94614 41.25579 15.23607 1.000 22.66685 128 VAL A N 1
ATOM 1398 C CA . VAL A 1 133 ? 33.96427 40.49491 15.92699 1.000 22.17099 128 VAL A CA 1
ATOM 1399 C C . VAL A 1 133 ? 34.31980 41.22198 17.21125 1.000 21.32827 128 VAL A C 1
ATOM 1400 O O . VAL A 1 133 ? 34.57438 42.43465 17.18757 1.000 21.44633 128 VAL A O 1
ATOM 1413 N N . LEU A 1 134 ? 34.32506 40.48807 18.32221 1.000 24.35962 129 LEU A N 1
ATOM 1414 C CA . LEU A 1 134 ? 34.79925 41.00521 19.59556 1.000 23.21176 129 LEU A CA 1
ATOM 1415 C C . LEU A 1 134 ? 35.90683 40.09970 20.13484 1.000 22.38837 129 LEU A C 1
ATOM 1416 O O . LEU A 1 134 ? 35.73264 38.88259 20.24224 1.000 20.64270 129 LEU A O 1
ATOM 1432 N N . THR A 1 135 ? 37.05035 40.70388 20.45444 1.000 18.34714 130 THR A N 1
ATOM 1433 C CA . THR A 1 135 ? 38.22053 39.98036 20.95048 1.000 18.41012 130 THR A CA 1
ATOM 1434 C C . THR A 1 135 ? 38.70361 40.60814 22.25113 1.000 18.22727 130 THR A C 1
ATOM 1435 O O . THR A 1 135 ? 38.91500 41.83131 22.30079 1.000 20.19003 130 THR A O 1
ATOM 1446 N N . ASP A 1 136 ? 38.87469 39.79072 23.29681 1.000 22.87040 131 ASP A N 1
ATOM 1447 C CA . ASP A 1 136 ? 39.29737 40.31579 24.59547 1.000 22.40792 131 ASP A CA 1
ATOM 1448 C C . ASP A 1 136 ? 40.71894 39.88420 24.92123 1.000 24.97290 131 ASP A C 1
ATOM 1449 O O . ASP A 1 136 ? 41.35762 39.16404 24.14718 1.000 26.20112 131 ASP A O 1
ATOM 1458 N N . ALA A 1 137 ? 41.20541 40.34292 26.07109 1.000 23.02710 132 ALA A N 1
ATOM 1459 C CA . ALA A 1 137 ? 42.55894 40.05021 26.52458 1.000 25.82779 132 ALA A CA 1
ATOM 1460 C C . ALA A 1 137 ? 42.62904 38.65604 27.15558 1.000 23.99544 132 ALA A C 1
ATOM 1461 O O . ALA A 1 137 ? 41.62691 38.16427 27.67881 1.000 21.04347 132 ALA A O 1
ATOM 1468 N N . GLU A 1 138 ? 43.81076 38.04190 27.10681 1.000 49.99827 133 GLU A N 1
ATOM 1469 C CA . GLU A 1 138 ? 44.05514 36.75307 27.75015 1.000 48.85071 133 GLU A CA 1
ATOM 1470 C C . GLU A 1 138 ? 44.01497 36.86842 29.27917 1.000 48.66145 133 GLU A C 1
ATOM 1471 O O . GLU A 1 138 ? 43.53206 35.96714 29.95940 1.000 46.92262 133 GLU A O 1
ATOM 1483 N N . PHE A 1 139 ? 44.54175 37.97746 29.80031 1.000 23.77257 134 PHE A N 1
ATOM 1484 C CA . PHE A 1 139 ? 44.45777 38.32441 31.23078 1.000 23.83812 134 PHE A CA 1
ATOM 1485 C C . PHE A 1 139 ? 43.85365 39.71260 31.39941 1.000 23.80628 134 PHE A C 1
ATOM 1486 O O . PHE A 1 139 ? 44.43551 40.68018 30.94153 1.000 26.16395 134 PHE A O 1
ATOM 1503 N N . TYR A 1 140 ? 42.71078 39.82761 32.06577 1.000 26.82482 135 TYR A N 1
ATOM 1504 C CA . TYR A 1 140 ? 42.13500 41.15093 32.30880 1.000 26.38912 135 TYR A CA 1
ATOM 1505 C C . TYR A 1 140 ? 42.93277 41.91000 33.35577 1.000 29.23207 135 TYR A C 1
ATOM 1506 O O . TYR A 1 140 ? 43.47205 41.33762 34.30275 1.000 30.56988 135 TYR A O 1
ATOM 1524 N N . GLU A 1 141 ? 42.98769 43.21782 33.16869 1.000 25.97419 136 GLU A N 1
ATOM 1525 C CA . GLU A 1 141 ? 43.51330 44.11435 34.17082 1.000 28.34320 136 GLU A CA 1
ATOM 1526 C C . GLU A 1 141 ? 42.35554 44.80456 34.87491 1.000 26.95733 136 GLU A C 1
ATOM 1527 O O . GLU A 1 141 ? 41.46878 45.35914 34.22263 1.000 24.38215 136 GLU A O 1
ATOM 1539 N N . PHE A 1 142 ? 42.36171 44.73920 36.20014 1.000 20.28629 137 PHE A N 1
ATOM 1540 C CA . PHE A 1 142 ? 41.32157 45.34295 37.01771 1.000 19.44649 137 PHE A CA 1
ATOM 1541 C C . PHE A 1 142 ? 41.88398 46.55952 37.75331 1.000 20.37846 137 PHE A C 1
ATOM 1542 O O . PHE A 1 142 ? 42.79331 46.45031 38.58183 1.000 21.53038 137 PHE A O 1
ATOM 1559 N N . GLU A 1 143 ? 41.35039 47.72268 37.41975 1.000 29.85852 138 GLU A N 1
ATOM 1560 C CA . GLU A 1 143 ? 41.82390 48.96495 37.99776 1.000 30.15165 138 GLU A CA 1
ATOM 1561 C C . GLU A 1 143 ? 41.63520 48.94039 39.52342 1.000 31.47970 138 GLU A C 1
ATOM 1562 O O . GLU A 1 143 ? 42.42151 49.51310 40.27532 1.000 32.41917 138 GLU A O 1
ATOM 1574 N N . ASP A 1 144 ? 40.58859 48.25476 39.96633 1.000 29.79428 139 ASP A N 1
ATOM 1575 C CA . ASP A 1 144 ? 40.50465 47.77844 41.34505 1.000 31.29217 139 ASP A CA 1
ATOM 1576 C C . ASP A 1 144 ? 40.95515 46.33433 41.37566 1.000 31.64686 139 ASP A C 1
ATOM 1577 O O . ASP A 1 144 ? 40.19495 45.44322 41.02922 1.000 31.05597 139 ASP A O 1
ATOM 1586 N N . PRO A 1 145 ? 42.20477 46.10220 41.78272 1.000 26.86230 140 PRO A N 1
ATOM 1587 C CA . PRO A 1 145 ? 42.79950 44.77538 41.59293 1.000 26.87378 140 PRO A CA 1
ATOM 1588 C C . PRO A 1 145 ? 42.10145 43.64073 42.35696 1.000 26.57869 140 PRO A C 1
ATOM 1589 O O . PRO A 1 145 ? 42.48170 42.49318 42.15220 1.000 26.22550 140 PRO A O 1
ATOM 1600 N N . GLN A 1 146 ? 41.10544 43.94190 43.18505 1.000 51.11757 141 GLN A N 1
ATOM 1601 C CA . GLN A 1 146 ? 40.36133 42.90388 43.89047 1.000 50.52927 141 GLN A CA 1
ATOM 1602 C C . GLN A 1 146 ? 39.06572 42.53583 43.14845 1.000 49.64847 141 GLN A C 1
ATOM 1603 O O . GLN A 1 146 ? 38.43612 41.53283 43.47082 1.000 48.97592 141 GLN A O 1
ATOM 1617 N N . ASP A 1 147 ? 38.65150 43.34554 42.17496 1.000 25.85293 142 ASP A N 1
ATOM 1618 C CA . ASP A 1 147 ? 37.50371 42.97788 41.33155 1.000 25.04066 142 ASP A CA 1
ATOM 1619 C C . ASP A 1 147 ? 37.83929 41.77433 40.47554 1.000 24.16659 142 ASP A C 1
ATOM 1620 O O . ASP A 1 147 ? 38.99051 41.60572 40.08995 1.000 24.19012 142 ASP A O 1
ATOM 1629 N N . ASN A 1 148 ? 36.83959 40.95794 40.15474 1.000 35.88125 143 ASN A N 1
ATOM 1630 C CA . ASN A 1 148 ? 37.01993 39.91617 39.14136 1.000 34.47425 143 ASN A CA 1
ATOM 1631 C C . ASN A 1 148 ? 35.92305 39.97526 38.07735 1.000 33.51816 143 ASN A C 1
ATOM 1632 O O . ASN A 1 148 ? 35.78996 39.07151 37.25913 1.000 31.88279 143 ASN A O 1
ATOM 1643 N N . LYS A 1 149 ? 35.14526 41.05291 38.09664 1.000 23.36629 144 LYS A N 1
ATOM 1644 C CA . LYS A 1 149 ? 34.20641 41.35154 37.02504 1.000 22.72284 144 LYS A CA 1
ATOM 1645 C C . LYS A 1 149 ? 34.68145 42.63690 36.36378 1.000 22.82843 144 LYS A C 1
ATOM 1646 O O . LYS A 1 149 ? 35.15942 43.53254 37.05551 1.000 23.51837 144 LYS A O 1
ATOM 1665 N N . PRO A 1 150 ? 34.56421 42.72975 35.02210 1.000 22.08297 145 PRO A N 1
ATOM 1666 C CA . PRO A 1 150 ? 33.97931 41.70963 34.14604 1.000 20.16828 145 PRO A CA 1
ATOM 1667 C C . PRO A 1 150 ? 34.86886 40.48261 33.94934 1.000 18.00612 145 PRO A C 1
ATOM 1668 O O . PRO A 1 150 ? 36.08875 40.55458 34.10843 1.000 18.25882 145 PRO A O 1
ATOM 1679 N N . ASN A 1 151 ? 34.23652 39.36798 33.58945 1.000 19.83049 146 ASN A N 1
ATOM 1680 C CA . ASN A 1 151 ? 34.94160 38.10889 33.38107 1.000 18.41639 146 ASN A CA 1
ATOM 1681 C C . ASN A 1 151 ? 34.42342 37.37814 32.16185 1.000 16.12244 146 ASN A C 1
ATOM 1682 O O . ASN A 1 151 ? 34.45069 36.15495 32.11790 1.000 16.30421 146 ASN A O 1
ATOM 1693 N N . ALA A 1 152 ? 33.94626 38.14089 31.17701 1.000 21.06960 147 ALA A N 1
ATOM 1694 C CA . ALA A 1 152 ? 33.50163 37.57002 29.90760 1.000 19.30899 147 ALA A CA 1
ATOM 1695 C C . ALA A 1 152 ? 33.69259 38.59053 28.79039 1.000 18.19499 147 ALA A C 1
ATOM 1696 O O . ALA A 1 152 ? 33.73264 39.79718 29.04647 1.000 18.16710 147 ALA A O 1
ATOM 1703 N N . CYS A 1 153 ? 33.83633 38.11137 27.55475 1.000 14.54166 148 CYS A N 1
ATOM 1704 C CA . CYS A 1 153 ? 34.13863 39.00116 26.43948 1.000 13.96292 148 CYS A CA 1
ATOM 1705 C C . CYS A 1 153 ? 32.99957 39.99840 26.25109 1.000 13.35415 148 CYS A C 1
ATOM 1706 O O . CYS A 1 153 ? 33.23390 41.17022 25.96771 1.000 13.04837 148 CYS A O 1
ATOM 1714 N N . ILE A 1 154 ? 31.77112 39.50112 26.39017 1.000 14.47575 149 ILE A N 1
ATOM 1715 C CA . ILE A 1 154 ? 30.59201 40.32619 26.59516 1.000 14.34686 149 ILE A CA 1
ATOM 1716 C C . ILE A 1 154 ? 30.09940 40.00711 28.00177 1.000 15.72012 149 ILE A C 1
ATOM 1717 O O . ILE A 1 154 ? 29.71959 38.86475 28.26813 1.000 16.35190 149 ILE A O 1
ATOM 1733 N N . TYR A 1 155 ? 30.13646 40.99363 28.89612 1.000 12.30694 150 TYR A N 1
ATOM 1734 C CA . TYR A 1 155 ? 29.71610 40.79510 30.27953 1.000 15.83689 150 TYR A CA 1
ATOM 1735 C C . TYR A 1 155 ? 28.70100 41.82316 30.70743 1.000 19.79994 150 TYR A C 1
ATOM 1736 O O . TYR A 1 155 ? 28.89290 43.02349 30.50392 1.000 19.21548 150 TYR A O 1
ATOM 1754 N N . SER A 1 156 ? 27.64232 41.34212 31.34782 1.000 15.88890 151 SER A N 1
ATOM 1755 C CA . SER A 1 156 ? 26.57424 42.20913 31.81405 1.000 18.70439 151 SER A CA 1
ATOM 1756 C C . SER A 1 156 ? 26.16201 41.85039 33.22537 1.000 19.92989 151 SER A C 1
ATOM 1757 O O . SER A 1 156 ? 25.86789 40.68753 33.53312 1.000 19.46078 151 SER A O 1
ATOM 1765 N N . ARG A 1 157 ? 26.13021 42.85869 34.08488 1.000 30.47910 152 ARG A N 1
ATOM 1766 C CA . ARG A 1 157 ? 25.64333 42.66059 35.42736 1.000 30.53546 152 ARG A CA 1
ATOM 1767 C C . ARG A 1 157 ? 24.13573 42.46765 35.37363 1.000 31.07926 152 ARG A C 1
ATOM 1768 O O . ARG A 1 157 ? 23.54927 42.04556 36.34502 1.000 30.96644 152 ARG A O 1
ATOM 1789 N N . ASP A 1 158 ? 23.52704 42.73504 34.21887 1.000 23.87903 153 ASP A N 1
ATOM 1790 C CA . ASP A 1 158 ? 22.07993 42.63717 34.06601 1.000 24.69298 153 ASP A CA 1
ATOM 1791 C C . ASP A 1 158 ? 21.65152 41.83822 32.83477 1.000 25.13917 153 ASP A C 1
ATOM 1792 O O . ASP A 1 158 ? 22.48430 41.37656 32.05428 1.000 24.52201 153 ASP A O 1
ATOM 1801 N N . ASP A 1 159 ? 20.34089 41.68554 32.67950 1.000 19.48527 154 ASP A N 1
ATOM 1802 C CA . ASP A 1 159 ? 19.74136 41.03954 31.50782 1.000 19.67277 154 ASP A CA 1
ATOM 1803 C C . ASP A 1 159 ? 20.31247 41.47370 30.17653 1.000 18.45259 154 ASP A C 1
ATOM 1804 O O . ASP A 1 159 ? 20.39862 42.67077 29.89660 1.000 18.07727 154 ASP A O 1
ATOM 1813 N N . ILE A 1 160 ? 20.65693 40.49684 29.35268 1.000 25.23340 155 ILE A N 1
ATOM 1814 C CA . ILE A 1 160 ? 21.08855 40.76226 27.98861 1.000 23.49473 155 ILE A CA 1
ATOM 1815 C C . ILE A 1 160 ? 20.39022 39.84807 27.00811 1.000 23.25618 155 ILE A C 1
ATOM 1816 O O . ILE A 1 160 ? 20.26170 38.63457 27.23686 1.000 23.16074 155 ILE A O 1
ATOM 1832 N N . THR A 1 161 ? 19.95244 40.46172 25.91001 1.000 25.37852 156 THR A N 1
ATOM 1833 C CA . THR A 1 161 ? 19.36700 39.74951 24.79678 1.000 25.07611 156 THR A CA 1
ATOM 1834 C C . THR A 1 161 ? 20.16644 40.01545 23.52873 1.000 23.34623 156 THR A C 1
ATOM 1835 O O . THR A 1 161 ? 20.50575 41.16415 23.20584 1.000 23.18518 156 THR A O 1
ATOM 1846 N N . ILE A 1 162 ? 20.47650 38.93582 22.82205 1.000 23.09360 157 ILE A N 1
ATOM 1847 C CA . ILE A 1 162 ? 21.12682 39.02058 21.52457 1.000 22.00075 157 ILE A CA 1
ATOM 1848 C C . ILE A 1 162 ? 20.11470 38.59224 20.46867 1.000 22.51883 157 ILE A C 1
ATOM 1849 O O . ILE A 1 162 ? 19.45692 37.55468 20.59711 1.000 22.87522 157 ILE A O 1
ATOM 1865 N N . LYS A 1 163 ? 19.98390 39.43390 19.44597 1.000 25.74399 158 LYS A N 1
ATOM 1866 C CA . LYS A 1 163 ? 18.96867 39.30329 18.40407 1.000 26.39835 158 LYS A C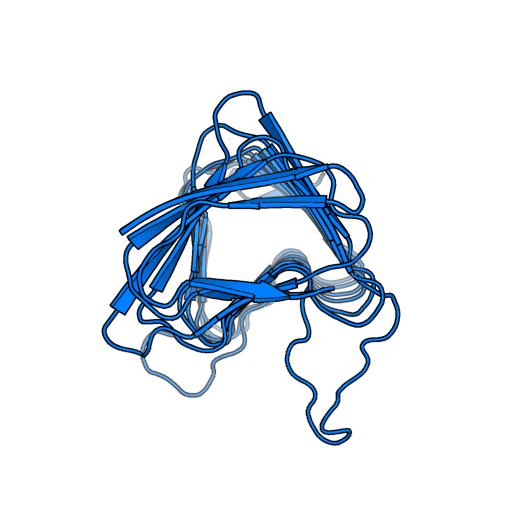A 1
ATOM 1867 C C . LYS A 1 163 ? 19.50035 39.76583 17.03606 1.000 25.76149 158 LYS A C 1
ATOM 1868 O O . LYS A 1 163 ? 20.57494 40.36717 16.94758 1.000 25.00435 158 LYS A O 1
ATOM 1887 N N . GLY A 1 164 ? 18.73499 39.50345 15.97723 1.000 23.78578 159 GLY A N 1
ATOM 1888 C CA . GLY A 1 164 ? 19.07342 39.98382 14.64301 1.000 23.47660 159 GLY A CA 1
ATOM 1889 C C . GLY A 1 164 ? 19.54637 38.91028 13.66404 1.000 23.16564 159 GLY A C 1
ATOM 1890 O O . GLY A 1 164 ? 19.81160 37.77442 14.04541 1.000 23.00776 159 GLY A O 1
ATOM 1894 N N . ASN A 1 165 ? 19.64316 39.29084 12.39334 1.000 35.87813 160 ASN A N 1
ATOM 1895 C CA . ASN A 1 165 ? 20.03946 38.39637 11.30688 1.000 36.19728 160 ASN A CA 1
ATOM 1896 C C . ASN A 1 165 ? 21.54809 38.32670 11.08655 1.000 35.78632 160 ASN A C 1
ATOM 1897 O O . ASN A 1 165 ? 22.04160 37.46669 10.35612 1.000 36.01775 160 ASN A O 1
ATOM 1908 N N . GLY A 1 166 ? 22.27924 39.24917 11.69859 1.000 20.80297 161 GLY A N 1
ATOM 1909 C CA . GLY A 1 166 ? 23.68395 39.43405 11.38805 1.000 20.92109 161 GLY A CA 1
ATOM 1910 C C . GLY A 1 166 ? 24.61930 38.43293 12.03140 1.000 19.65252 161 GLY A C 1
ATOM 1911 O O . GLY A 1 166 ? 24.18333 37.44593 12.60104 1.000 18.77080 161 GLY A O 1
ATOM 1915 N N . ASN A 1 167 ? 25.91769 38.70270 11.93047 1.000 20.75648 162 ASN A N 1
ATOM 1916 C CA . ASN A 1 167 ? 26.95290 37.80025 12.42074 1.000 20.59613 162 ASN A CA 1
ATOM 1917 C C . ASN A 1 167 ? 27.71619 38.33472 13.63822 1.000 20.34375 162 ASN A C 1
ATOM 1918 O O . ASN A 1 167 ? 27.98179 39.53457 13.75237 1.000 20.18913 162 ASN A O 1
ATOM 1929 N N . LEU A 1 168 ? 28.06107 37.42170 14.53848 1.000 19.58475 163 LEU A N 1
ATOM 1930 C CA . LEU A 1 168 ? 28.84745 37.74358 15.71407 1.000 19.44972 163 LEU A CA 1
ATOM 1931 C C . LEU A 1 168 ? 29.87022 36.64793 16.01679 1.000 20.13973 163 LEU A C 1
ATOM 1932 O O . LEU A 1 168 ? 29.51514 35.47967 16.15044 1.000 20.34993 163 LEU A O 1
ATOM 1948 N N . THR A 1 169 ? 31.14023 37.03724 16.11776 1.000 18.60682 164 THR A N 1
ATOM 1949 C CA . THR A 1 169 ? 32.19940 36.15530 16.58138 1.000 19.63077 164 THR A CA 1
ATOM 1950 C C . THR A 1 169 ? 32.76485 36.72526 17.88473 1.000 19.56833 164 THR A C 1
ATOM 1951 O O . THR A 1 169 ? 33.18904 37.88869 17.95142 1.000 19.51431 164 THR A O 1
ATOM 1962 N N . VAL A 1 170 ? 32.70812 35.90365 18.92399 1.000 16.96853 165 VAL A N 1
ATOM 1963 C CA . VAL A 1 170 ? 33.22773 36.23887 20.23945 1.000 16.87205 165 VAL A CA 1
ATOM 1964 C C . VAL A 1 170 ? 34.49269 35.43302 20.48085 1.000 18.82545 165 VAL A C 1
ATOM 1965 O O . VAL A 1 170 ? 34.44795 34.20876 20.63525 1.000 19.65591 165 VAL A O 1
ATOM 1978 N N . ASN A 1 171 ? 35.61957 36.12633 20.48527 1.000 18.51863 166 ASN A N 1
ATOM 1979 C CA . ASN A 1 171 ? 36.89580 35.53512 20.83459 1.000 20.54433 166 ASN A CA 1
ATOM 1980 C C . ASN A 1 171 ? 37.18503 35.83845 22.29640 1.000 19.52141 166 ASN A C 1
ATOM 1981 O O . ASN A 1 171 ? 37.61364 36.94177 22.64290 1.000 19.42533 166 ASN A O 1
ATOM 1992 N N . ALA A 1 172 ? 36.91798 34.85392 23.14605 1.000 18.59476 167 ALA A N 1
ATOM 1993 C CA . ALA A 1 172 ? 37.00184 35.02011 24.58453 1.000 17.36778 167 ALA A CA 1
ATOM 1994 C C . ALA A 1 172 ? 38.21857 34.29981 25.16124 1.000 18.14017 167 ALA A C 1
ATOM 1995 O O . ALA A 1 172 ? 38.16900 33.10748 25.47396 1.000 17.82279 167 ALA A O 1
ATOM 2002 N N . ASN A 1 173 ? 39.30602 35.04227 25.32166 1.000 16.32901 168 ASN A N 1
ATOM 2003 C CA . ASN A 1 173 ? 40.57755 34.46438 25.72169 1.000 17.41027 168 ASN A CA 1
ATOM 2004 C C . ASN A 1 173 ? 40.74684 34.43322 27.24068 1.000 16.89788 168 ASN A C 1
ATOM 2005 O O . ASN A 1 173 ? 41.47489 33.60063 27.77986 1.000 17.25628 168 ASN A O 1
ATOM 2016 N N . PHE A 1 174 ? 40.05538 35.33005 27.93312 1.000 19.95509 169 PHE A N 1
ATOM 2017 C CA . PHE A 1 174 ? 40.22523 35.43443 29.37678 1.000 20.09821 169 PHE A CA 1
ATOM 2018 C C . PHE A 1 174 ? 39.47307 34.34051 30.13148 1.000 19.51518 169 PHE A C 1
ATOM 2019 O O . PHE A 1 174 ? 40.05466 33.57311 30.89564 1.000 20.36431 169 PHE A O 1
ATOM 2036 N N . ASN A 1 175 ? 38.16978 34.28183 29.90309 1.000 21.05075 170 ASN A N 1
ATOM 2037 C CA . ASN A 1 175 ? 37.31629 33.44677 30.71390 1.000 20.69013 170 ASN A CA 1
ATOM 2038 C C . ASN A 1 175 ? 36.07290 33.02122 29.93737 1.000 19.26463 170 ASN A C 1
ATOM 2039 O O . ASN A 1 175 ? 36.15834 32.19268 29.03003 1.000 19.00265 170 ASN A O 1
ATOM 2050 N N . ASN A 1 176 ? 34.91931 33.57477 30.28712 1.000 21.06483 171 ASN A N 1
ATOM 2051 C CA . ASN A 1 176 ? 33.67992 33.18105 29.63607 1.000 19.88751 171 ASN A CA 1
ATOM 2052 C C . ASN A 1 176 ? 33.46288 33.97463 28.34052 1.000 19.36908 171 ASN A C 1
ATOM 2053 O O . ASN A 1 176 ? 34.09294 35.01044 28.12217 1.000 19.79246 171 ASN A O 1
ATOM 2064 N N . GLY A 1 177 ? 32.57080 33.48396 27.48959 1.000 13.71940 172 GLY A N 1
ATOM 2065 C CA . GLY A 1 177 ? 32.29687 34.12468 26.21302 1.000 13.62759 172 GLY A CA 1
ATOM 2066 C C . GLY A 1 177 ? 31.25477 35.21397 26.34894 1.000 13.00109 172 GLY A C 1
ATOM 2067 O O . GLY A 1 177 ? 31.55391 36.39993 26.21152 1.000 13.23534 172 GLY A O 1
ATOM 2071 N N . ILE A 1 178 ? 30.02231 34.81140 26.61612 1.000 17.37551 173 ILE A N 1
ATOM 2072 C CA . ILE A 1 178 ? 28.96276 35.76443 26.90531 1.000 17.35764 173 ILE A CA 1
ATOM 2073 C C . ILE A 1 178 ? 28.42239 35.45416 28.27806 1.000 17.90653 173 ILE A C 1
ATOM 2074 O O . ILE A 1 178 ? 27.92992 34.35916 28.52094 1.000 17.63017 173 ILE A O 1
ATOM 2090 N N . GLY A 1 179 ? 28.52795 36.43914 29.16304 1.000 12.40195 174 GLY A N 1
ATOM 2091 C CA . GLY A 1 179 ? 28.26045 36.27038 30.57910 1.000 13.27284 174 GLY A CA 1
ATOM 2092 C C . GLY A 1 179 ? 27.30657 37.28926 31.18473 1.000 15.03360 174 GLY A C 1
ATOM 2093 O O . GLY A 1 179 ? 27.36616 38.49408 30.88995 1.000 15.10739 174 GLY A O 1
ATOM 2097 N N . THR A 1 180 ? 26.41190 36.80428 32.03606 1.000 19.60904 175 THR A N 1
ATOM 2098 C CA . THR A 1 180 ? 25.56078 37.69660 32.79581 1.000 21.26817 175 THR A CA 1
ATOM 2099 C C . THR A 1 180 ? 25.21347 37.11003 34.15050 1.000 21.13230 175 THR A C 1
ATOM 2100 O O . THR A 1 180 ? 25.03905 35.89826 34.28958 1.000 20.05951 175 THR A O 1
ATOM 2111 N N . SER A 1 181 ? 25.11563 37.98031 35.14820 1.000 22.01699 176 SER A N 1
ATOM 2112 C CA . SER A 1 181 ? 24.64768 37.57347 36.46236 1.000 22.24095 176 SER A CA 1
ATOM 2113 C C . SER A 1 181 ? 23.12056 37.36809 36.50681 1.000 22.59829 176 SER A C 1
ATOM 2114 O O . SER A 1 181 ? 22.59766 36.87852 37.49812 1.000 22.64276 176 SER A O 1
ATOM 2122 N N . ASN A 1 182 ? 22.41137 37.71652 35.43566 1.000 22.13465 177 ASN A N 1
ATOM 2123 C CA . ASN A 1 182 ? 20.97734 37.43495 35.36084 1.000 22.67944 177 ASN A CA 1
ATOM 2124 C C . ASN A 1 182 ? 20.64403 36.53612 34.16422 1.000 21.92134 177 ASN A C 1
ATOM 2125 O O . ASN A 1 182 ? 21.22713 35.45871 34.01214 1.000 20.38808 177 ASN A O 1
ATOM 2136 N N . ASP A 1 183 ? 19.71759 36.97287 33.31735 1.000 22.36231 178 ASP A N 1
ATOM 2137 C CA . ASP A 1 183 ? 19.22203 36.12784 32.24396 1.000 21.77939 178 ASP A CA 1
ATOM 2138 C C . ASP A 1 183 ? 19.76883 36.51165 30.87699 1.000 21.60536 178 ASP A C 1
ATOM 2139 O O . ASP A 1 183 ? 19.65174 37.66164 30.43259 1.000 23.32777 178 ASP A O 1
ATOM 2148 N N . LEU A 1 184 ? 20.38209 35.53122 30.23063 1.000 22.59208 179 LEU A N 1
ATOM 2149 C CA . LEU A 1 184 ? 20.83512 35.67616 28.86753 1.000 21.33658 179 LEU A CA 1
ATOM 2150 C C . LEU A 1 184 ? 19.74337 35.11562 27.95494 1.000 21.33735 179 LEU A C 1
ATOM 2151 O O . LEU A 1 184 ? 19.22300 34.01447 28.19240 1.000 20.93030 179 LEU A O 1
ATOM 2167 N N . LYS A 1 185 ? 19.38474 35.88005 26.93230 1.000 21.63878 180 LYS A N 1
ATOM 2168 C CA . LYS A 1 185 ? 18.45501 35.40097 25.91569 1.000 21.91356 180 LYS A CA 1
ATOM 2169 C C . LYS A 1 185 ? 19.04134 35.59914 24.51700 1.000 20.45512 180 LYS A C 1
ATOM 2170 O O . LYS A 1 185 ? 19.54940 36.67128 24.19189 1.000 20.31188 180 LYS A O 1
ATOM 2189 N N . ILE A 1 186 ? 18.99764 34.55306 23.70263 1.000 16.40540 181 ILE A N 1
ATOM 2190 C CA . ILE A 1 186 ? 19.36970 34.66380 22.30124 1.000 15.72774 181 ILE A CA 1
ATOM 2191 C C . ILE A 1 186 ? 18.16185 34.29627 21.45189 1.000 16.96203 181 ILE A C 1
ATOM 2192 O O . ILE A 1 186 ? 17.66790 33.17435 21.52366 1.000 17.17945 181 ILE A O 1
ATOM 2208 N N . THR A 1 187 ? 17.68270 35.25295 20.66205 1.000 15.94799 182 THR A N 1
ATOM 2209 C CA . THR A 1 187 ? 16.51154 35.03680 19.81568 1.000 17.20790 182 THR A CA 1
ATOM 2210 C C . THR A 1 187 ? 16.88427 34.87234 18.34099 1.000 16.52567 182 THR A C 1
ATOM 2211 O O . THR A 1 187 ? 16.05712 34.45011 17.54031 1.000 17.38235 182 THR A O 1
ATOM 2222 N N . GLY A 1 188 ? 18.12390 35.18400 17.98280 1.000 20.16108 183 GLY A N 1
ATOM 2223 C CA . GLY A 1 188 ? 18.57044 35.01851 16.61282 1.000 19.80390 183 GLY A CA 1
ATOM 2224 C C . GLY A 1 188 ? 20.00964 35.44837 16.39953 1.000 18.69413 183 GLY A C 1
ATOM 2225 O O . GLY A 1 188 ? 20.66405 35.92901 17.32492 1.000 18.09391 183 GLY A O 1
ATOM 2229 N N . GLY A 1 189 ? 20.49606 35.26377 15.17732 1.000 21.16996 184 GLY A N 1
ATOM 2230 C CA . GLY A 1 189 ? 21.84236 35.64548 14.80213 1.000 20.54914 184 GLY A CA 1
ATOM 2231 C C . GLY A 1 189 ? 22.76669 34.47466 14.50747 1.000 20.66654 184 GLY A C 1
ATOM 2232 O O . GLY A 1 189 ? 22.54473 33.36316 14.98212 1.000 20.98629 184 GLY A O 1
ATOM 2236 N N . ASN A 1 190 ? 23.79201 34.73008 13.69804 1.000 25.15675 185 ASN A N 1
ATOM 2237 C CA . ASN A 1 190 ? 24.87356 33.77311 13.47428 1.000 25.61194 185 ASN A CA 1
ATOM 2238 C C . ASN A 1 190 ? 26.03046 34.04447 14.44112 1.000 25.29370 185 ASN A C 1
ATOM 2239 O O . ASN A 1 190 ? 26.88720 34.90565 14.19524 1.000 25.16679 185 ASN A O 1
ATOM 2250 N N . ILE A 1 191 ? 26.03476 33.28375 15.53316 1.000 20.49751 186 ILE A N 1
ATOM 2251 C CA . ILE A 1 191 ? 26.86809 33.54102 16.69849 1.000 20.08339 186 ILE A CA 1
ATOM 2252 C C . ILE A 1 191 ? 27.90414 32.44807 16.93415 1.000 21.13785 186 ILE A C 1
ATOM 2253 O O . ILE A 1 191 ? 27.55813 31.31028 17.25043 1.000 21.78638 186 ILE A O 1
ATOM 2269 N N . THR A 1 192 ? 29.17405 32.81684 16.81246 1.000 18.45371 187 THR A N 1
ATOM 2270 C CA . THR A 1 192 ? 30.28914 31.92268 17.09753 1.000 19.82771 187 THR A CA 1
ATOM 2271 C C . THR A 1 192 ? 31.01664 32.37844 18.35490 1.000 19.75402 187 THR A C 1
ATOM 2272 O O . THR A 1 192 ? 31.47500 33.51923 18.43401 1.000 19.24924 187 THR A O 1
ATOM 2283 N N . VAL A 1 193 ? 31.10437 31.49156 19.33940 1.000 18.49522 188 VAL A N 1
ATOM 2284 C CA . VAL A 1 193 ? 31.85946 31.75011 20.55771 1.000 18.49395 188 VAL A CA 1
ATOM 2285 C C . VAL A 1 193 ? 33.03822 30.78498 20.67934 1.000 19.31459 188 VAL A C 1
ATOM 2286 O O . VAL A 1 193 ? 32.87682 29.57102 20.52420 1.000 19.16457 188 VAL A O 1
ATOM 2299 N N . LYS A 1 194 ? 34.21305 31.33781 20.96324 1.000 28.35700 189 LYS A N 1
ATOM 2300 C CA . LYS A 1 194 ? 35.38125 30.55536 21.33765 1.000 28.32634 189 LYS A CA 1
ATOM 2301 C C . LYS A 1 194 ? 35.86104 31.02429 22.71159 1.000 27.51093 189 LYS A C 1
ATOM 2302 O O . LYS A 1 194 ? 36.36708 32.13783 22.86120 1.000 27.85993 189 LYS A O 1
ATOM 2321 N N . ALA A 1 195 ? 35.69757 30.16678 23.71346 1.000 20.29737 190 ALA A N 1
ATOM 2322 C CA . ALA A 1 195 ? 35.89735 30.56260 25.10735 1.000 19.52103 190 ALA A CA 1
ATOM 2323 C C . ALA A 1 195 ? 36.93513 29.70395 25.82965 1.000 19.98420 190 ALA A C 1
ATOM 2324 O O . ALA A 1 195 ? 36.92929 28.47919 25.72274 1.000 20.11011 190 ALA A O 1
ATOM 2331 N N . PHE A 1 196 ? 37.79860 30.35671 26.60023 1.000 21.99284 191 PHE A N 1
ATOM 2332 C CA . PHE A 1 196 ? 38.73848 29.63550 27.44864 1.000 22.52253 191 PHE A CA 1
ATOM 2333 C C . PHE A 1 196 ? 38.01598 28.85552 28.53502 1.000 21.84891 191 PHE A C 1
ATOM 2334 O O . PHE A 1 196 ? 38.40085 27.73432 28.85830 1.000 22.11389 191 PHE A O 1
ATOM 2351 N N . ASN A 1 197 ? 36.96646 29.44576 29.09315 1.000 26.11228 192 ASN A N 1
ATOM 2352 C CA . ASN A 1 197 ? 36.21238 28.77788 30.14066 1.000 25.72385 192 ASN A CA 1
ATOM 2353 C C . ASN A 1 197 ? 34.83412 28.35544 29.61254 1.000 24.72147 192 ASN A C 1
ATOM 2354 O O . ASN A 1 197 ? 34.73993 27.38161 28.85753 1.000 24.74638 192 ASN A O 1
ATOM 2365 N N . ASN A 1 198 ? 33.76978 29.06300 29.98429 1.000 21.34520 193 ASN A N 1
ATOM 2366 C CA . ASN A 1 198 ? 32.43751 28.66523 29.54474 1.000 20.54248 193 ASN A CA 1
ATOM 2367 C C . ASN A 1 198 ? 31.98670 29.48986 28.34663 1.000 20.12828 193 ASN A C 1
ATOM 2368 O O . ASN A 1 198 ? 32.36525 30.64815 28.22050 1.000 20.15427 193 ASN A O 1
ATOM 2379 N N . GLY A 1 199 ? 31.21441 28.88233 27.44482 1.000 16.52663 194 GLY A N 1
ATOM 2380 C CA . GLY A 1 199 ? 30.77098 29.57594 26.25092 1.000 16.49417 194 GLY A CA 1
ATOM 2381 C C . GLY A 1 199 ? 29.73298 30.64988 26.56687 1.000 15.60267 194 GLY A C 1
ATOM 2382 O O . GLY A 1 199 ? 29.95228 31.85135 26.35979 1.000 15.47913 194 GLY A O 1
ATOM 2385 N N . LEU A 1 200 ? 28.58333 30.19500 27.05312 1.000 18.23752 195 LEU A N 1
ATOM 2386 C CA . LEU A 1 200 ? 27.50360 31.06839 27.49860 1.000 17.81117 195 LEU A CA 1
ATOM 2387 C C . LEU A 1 200 ? 27.32456 30.82248 28.98567 1.000 18.04991 195 LEU A C 1
ATOM 2388 O O . LEU A 1 200 ? 27.23702 29.66605 29.42895 1.000 18.16035 195 LEU A O 1
ATOM 2404 N N . LYS A 1 201 ? 27.28216 31.90503 29.75080 1.000 20.20578 196 LYS A N 1
ATOM 2405 C CA . LYS A 1 201 ? 27.11014 31.83132 31.19060 1.000 20.98598 196 LYS A CA 1
ATOM 2406 C C . LYS A 1 201 ? 26.05859 32.81879 31.64561 1.000 21.86620 196 LYS A C 1
ATOM 2407 O O . LYS A 1 201 ? 26.28026 34.02588 31.65232 1.000 22.74044 196 LYS A O 1
ATOM 2426 N N . GLY A 1 202 ? 24.90370 32.29157 32.01286 1.000 21.42631 197 GLY A N 1
ATOM 2427 C CA . GLY A 1 202 ? 23.82623 33.09282 32.56005 1.000 22.70825 197 GLY A CA 1
ATOM 2428 C C . GLY A 1 202 ? 23.53447 32.58590 33.94893 1.000 23.23605 197 GLY A C 1
ATOM 2429 O O . GLY A 1 202 ? 22.93212 31.52486 34.10194 1.000 22.81647 197 GLY A O 1
ATOM 2433 N N . ASN A 1 203 ? 23.99068 33.31043 34.96570 1.000 27.21510 198 ASN A N 1
ATOM 2434 C CA . ASN A 1 203 ? 23.81225 32.85272 36.33543 1.000 27.65156 198 ASN A CA 1
ATOM 2435 C C . ASN A 1 203 ? 22.34498 32.60313 36.62438 1.000 28.04743 198 ASN A C 1
ATOM 2436 O O . ASN A 1 203 ? 22.00013 31.61448 37.25906 1.000 27.71391 198 ASN A O 1
ATOM 2447 N N . GLY A 1 204 ? 21.48894 33.48886 36.12123 1.000 21.59264 199 GLY A N 1
ATOM 2448 C CA . GLY A 1 204 ? 20.06476 33.39194 36.34895 1.000 22.23853 199 GLY A CA 1
ATOM 2449 C C . GLY A 1 204 ? 19.45366 32.35661 35.43151 1.000 21.43157 199 GLY A C 1
ATOM 2450 O O . GLY A 1 204 ? 18.72290 31.47068 35.88205 1.000 21.21860 199 GLY A O 1
ATOM 2454 N N . SER A 1 205 ? 19.75016 32.47163 34.13963 1.000 18.19741 200 SER A N 1
ATOM 2455 C CA . SER A 1 205 ? 19.22111 31.55073 33.14592 1.000 17.43524 200 SER A CA 1
ATOM 2456 C C . SER A 1 205 ? 19.84010 31.80354 31.77347 1.000 16.65667 200 SER A C 1
ATOM 2457 O O . SER A 1 205 ? 20.42276 32.86814 31.51856 1.000 16.99138 200 SER A O 1
ATOM 2465 N N . VAL A 1 206 ? 19.69811 30.80950 30.89981 1.000 17.28563 201 VAL A N 1
ATOM 2466 C CA . VAL A 1 206 ? 20.00026 30.95975 29.48660 1.000 16.63250 201 VAL A CA 1
ATOM 2467 C C . VAL A 1 206 ? 18.81437 30.44417 28.67164 1.000 17.20793 201 VAL A C 1
ATOM 2468 O O . VAL A 1 206 ? 18.39147 29.29563 28.83145 1.000 17.14853 201 VAL A O 1
ATOM 2481 N N . THR A 1 207 ? 18.29026 31.31569 27.81041 1.000 19.70715 202 THR A N 1
ATOM 2482 C CA . THR A 1 207 ? 17.20814 30.98631 26.88337 1.000 20.61947 202 THR A CA 1
ATOM 2483 C C . THR A 1 207 ? 17.68652 31.18376 25.44344 1.000 20.02904 202 THR A C 1
ATOM 2484 O O . THR A 1 207 ? 18.21143 32.24236 25.10024 1.000 19.85326 202 THR A O 1
ATOM 2495 N N . ILE A 1 208 ? 17.49090 30.16171 24.60995 1.000 21.07147 203 ILE A N 1
ATOM 2496 C CA . ILE A 1 208 ? 17.76438 30.25642 23.17799 1.000 21.00158 203 ILE A CA 1
ATOM 2497 C C . ILE A 1 208 ? 16.51095 29.86065 22.41096 1.000 22.57672 203 ILE A C 1
ATOM 2498 O O . ILE A 1 208 ? 16.10016 28.69678 22.44129 1.000 23.11834 203 ILE A O 1
ATOM 2514 N N . SER A 1 209 ? 15.90709 30.84241 21.73846 1.000 19.00987 204 SER A N 1
ATOM 2515 C CA . SER A 1 209 ? 14.65952 30.64054 21.00672 1.000 20.82059 204 SER A CA 1
ATOM 2516 C C . SER A 1 209 ? 14.88444 30.66079 19.49423 1.000 20.78086 204 SER A C 1
ATOM 2517 O O . SER A 1 209 ? 13.98413 30.32523 18.71772 1.000 22.18193 204 SER A O 1
ATOM 2525 N N . GLY A 1 210 ? 16.08952 31.02621 19.08289 1.000 26.77241 205 GLY A N 1
ATOM 2526 C CA . GLY A 1 210 ? 16.44812 30.97164 17.68675 1.000 26.72136 205 GLY A CA 1
ATOM 2527 C C . GLY A 1 210 ? 17.91505 31.28797 17.47974 1.000 25.28737 205 GLY A C 1
ATOM 2528 O O . GLY A 1 210 ? 18.64526 31.56359 18.44576 1.000 24.28233 205 GLY A O 1
ATOM 2532 N N . GLY A 1 211 ? 18.34379 31.24981 16.21882 1.000 21.04661 206 GLY A N 1
ATOM 2533 C CA . GLY A 1 211 ? 19.71178 31.58602 15.86196 1.000 20.13083 206 GLY A CA 1
ATOM 2534 C C . GLY A 1 211 ? 20.56267 30.39070 15.46036 1.000 20.62649 206 GLY A C 1
ATOM 2535 O O . GLY A 1 211 ? 20.19071 29.22960 15.64371 1.000 21.62205 206 GLY A O 1
ATOM 2539 N N . ASN A 1 212 ? 21.71683 30.69276 14.88422 1.000 25.86139 207 ASN A N 1
ATOM 2540 C CA . ASN A 1 212 ? 22.67729 29.67805 14.49266 1.000 26.66498 207 ASN A CA 1
ATOM 2541 C C . ASN A 1 212 ? 23.90849 29.85967 15.35325 1.000 26.21881 207 ASN A C 1
ATOM 2542 O O . ASN A 1 212 ? 24.70228 30.76242 15.13284 1.000 25.60840 207 ASN A O 1
ATOM 2553 N N . ILE A 1 213 ? 24.03283 29.00535 16.36052 1.000 21.78265 208 ILE A N 1
ATOM 2554 C CA . ILE A 1 213 ? 25.00058 29.19628 17.42325 1.000 21.37112 208 ILE A CA 1
ATOM 2555 C C . ILE A 1 213 ? 26.04870 28.10167 17.41876 1.000 22.94411 208 ILE A C 1
ATOM 2556 O O . ILE A 1 213 ? 25.72567 26.91417 17.38199 1.000 24.02017 208 ILE A O 1
ATOM 2572 N N . ASP A 1 214 ? 27.30407 28.52363 17.49110 1.000 26.92628 209 ASP A N 1
ATOM 2573 C CA . ASP A 1 214 ? 28.44471 27.62161 17.39994 1.000 27.83120 209 ASP A CA 1
ATOM 2574 C C . ASP A 1 214 ? 29.40602 27.93639 18.53664 1.000 27.59285 209 ASP A C 1
ATOM 2575 O O . ASP A 1 214 ? 29.99407 29.01823 18.57960 1.000 27.39079 209 ASP A O 1
ATOM 2584 N N . ILE A 1 215 ? 29.54312 26.98715 19.45746 1.000 19.94214 210 ILE A N 1
ATOM 2585 C CA . ILE A 1 215 ? 30.29220 27.19355 20.69664 1.000 18.96335 210 ILE A CA 1
ATOM 2586 C C . ILE A 1 215 ? 31.46665 26.22270 20.86297 1.000 19.01081 210 ILE A C 1
ATOM 2587 O O . ILE A 1 215 ? 31.33272 25.00184 20.70607 1.000 19.26941 210 ILE A O 1
ATOM 2603 N N . THR A 1 216 ? 32.61507 26.79687 21.19625 1.000 21.88644 211 THR A N 1
ATOM 2604 C CA . THR A 1 216 ? 33.79897 26.04413 21.58761 1.000 22.07943 211 THR A CA 1
ATOM 2605 C C . THR A 1 216 ? 34.21247 26.51597 22.99192 1.000 21.22789 211 THR A C 1
ATOM 2606 O O . THR A 1 216 ? 34.49688 27.69221 23.18607 1.000 21.05922 211 THR A O 1
ATOM 2617 N N . ALA A 1 217 ? 34.24295 25.60097 23.95778 1.000 20.15953 212 ALA A N 1
ATOM 2618 C CA . ALA A 1 217 ? 34.50896 25.96505 25.35079 1.000 19.42488 212 ALA A CA 1
ATOM 2619 C C . ALA A 1 217 ? 35.54078 25.05677 26.01163 1.000 19.76727 212 ALA A C 1
ATOM 2620 O O . ALA A 1 217 ? 35.54457 23.83748 25.81479 1.000 19.99902 212 ALA A O 1
ATOM 2627 N N . GLY A 1 218 ? 36.41657 25.66667 26.80447 1.000 25.28155 213 GLY A N 1
ATOM 2628 C CA . GLY A 1 218 ? 37.38169 24.92052 27.59448 1.000 26.37586 213 GLY A CA 1
ATOM 2629 C C . GLY A 1 218 ? 36.76431 24.27569 28.82765 1.000 27.64931 213 GLY A C 1
ATOM 2630 O O . GLY A 1 218 ? 37.39749 23.44992 29.47502 1.000 28.78634 213 GLY A O 1
ATOM 2634 N N . ALA A 1 219 ? 35.53195 24.66532 29.15877 1.000 26.81566 214 ALA A N 1
ATOM 2635 C CA . ALA A 1 219 ? 34.77879 24.01359 30.22481 1.000 27.99381 214 ALA A CA 1
ATOM 2636 C C . ALA A 1 219 ? 33.38932 23.65403 29.70131 1.000 25.83798 214 ALA A C 1
ATOM 2637 O O . ALA A 1 219 ? 33.26065 22.73366 28.89192 1.000 23.88558 214 ALA A O 1
ATOM 2644 N N . ASP A 1 220 ? 32.35343 24.35937 30.14593 1.000 20.82250 215 ASP A N 1
ATOM 2645 C CA . ASP A 1 220 ? 30.99367 24.11843 29.65479 1.000 18.54234 215 ASP A CA 1
ATOM 2646 C C . ASP A 1 220 ? 30.58379 24.99512 28.49798 1.000 17.07454 215 ASP A C 1
ATOM 2647 O O . ASP A 1 220 ? 30.93676 26.17522 28.44702 1.000 18.11575 215 ASP A O 1
ATOM 2656 N N . GLY A 1 221 ? 29.81239 24.41679 27.58624 1.000 19.16130 216 GLY A N 1
ATOM 2657 C CA . GLY A 1 221 ? 29.25228 25.18314 26.50528 1.000 18.16789 216 GLY A CA 1
ATOM 2658 C C . GLY A 1 221 ? 28.28581 26.22777 27.02755 1.000 18.28464 216 GLY A C 1
ATOM 2659 O O . GLY A 1 221 ? 28.46772 27.41635 26.78096 1.000 18.96639 216 GLY A O 1
ATOM 2663 N N . ILE A 1 222 ? 27.24937 25.76577 27.72110 1.000 21.76749 217 ILE A N 1
ATOM 2664 C CA . ILE A 1 222 ? 26.24456 26.61927 28.32504 1.000 22.19105 217 ILE A CA 1
ATOM 2665 C C . ILE A 1 222 ? 26.21713 26.31685 29.82553 1.000 24.27085 217 ILE A C 1
ATOM 2666 O O . ILE A 1 222 ? 26.08612 25.16212 30.22265 1.000 23.73367 217 ILE A O 1
ATOM 2682 N N . LYS A 1 223 ? 26.38020 27.34227 30.65909 1.000 17.66088 218 LYS A N 1
ATOM 2683 C CA . LYS A 1 223 ? 26.37432 27.14761 32.11347 1.000 19.93094 218 LYS A CA 1
ATOM 2684 C C . LYS A 1 223 ? 25.48194 28.13208 32.86827 1.000 20.44705 218 LYS A C 1
ATOM 2685 O O . LYS A 1 223 ? 25.48995 29.34944 32.63408 1.000 20.52766 218 LYS A O 1
ATOM 2704 N N . VAL A 1 224 ? 24.73314 27.56981 33.79887 1.000 28.70574 219 VAL A N 1
ATOM 2705 C CA . VAL A 1 224 ? 23.78164 28.29985 34.59971 1.000 29.16943 219 VAL A CA 1
ATOM 2706 C C . VAL A 1 224 ? 23.98585 27.83736 36.03608 1.000 29.98327 219 VAL A C 1
ATOM 2707 O O . VAL A 1 224 ? 24.14825 26.64195 36.26061 1.000 29.20094 219 VAL A O 1
ATOM 2720 N N . GLU A 1 225 ? 23.98593 28.74473 37.01030 1.000 51.38122 220 GLU A N 1
ATOM 2721 C CA . GLU A 1 225 ? 24.30366 28.31145 38.36645 1.000 52.48137 220 GLU A CA 1
ATOM 2722 C C . GLU A 1 225 ? 23.45099 28.88691 39.50149 1.000 53.76237 220 GLU A C 1
ATOM 2723 O O . GLU A 1 225 ? 23.76101 28.64246 40.66783 1.000 54.83876 220 GLU A O 1
ATOM 2729 N N . ASN A 1 226 ? 22.38121 29.62175 39.19777 1.000 47.74904 221 ASN A N 1
ATOM 2730 C CA . ASN A 1 226 ? 21.61124 30.24169 40.28270 1.000 48.96512 221 ASN A CA 1
ATOM 2731 C C . ASN A 1 226 ? 20.82681 29.23066 41.11387 1.000 49.35277 221 ASN A C 1
ATOM 2732 O O . ASN A 1 226 ? 19.74221 28.78253 40.72992 1.000 48.54189 221 ASN A O 1
ATOM 2737 N N . THR A 1 227 ? 21.38476 28.89756 42.27132 1.000 68.29585 222 THR A N 1
ATOM 2738 C CA . THR A 1 227 ? 20.71978 28.02466 43.21947 1.000 69.10592 222 THR A CA 1
ATOM 2739 C C . THR A 1 227 ? 19.83338 28.85881 44.13956 1.000 71.22061 222 THR A C 1
ATOM 2740 O O . THR A 1 227 ? 18.93094 28.34175 44.79277 1.000 72.40808 222 THR A O 1
ATOM 2744 N N . GLU A 1 228 ? 20.07356 30.16453 44.14789 1.000 56.42884 223 GLU A N 1
ATOM 2745 C CA . GLU A 1 228 ? 19.44070 31.06915 45.10652 1.000 58.71103 223 GLU A CA 1
ATOM 2746 C C . GLU A 1 228 ? 17.96331 31.38960 44.79985 1.000 57.76483 223 GLU A C 1
ATOM 2747 O O . GLU A 1 228 ? 17.08928 31.16933 45.64222 1.000 59.73774 223 GLU A O 1
ATOM 2753 N N . GLU A 1 229 ? 17.69408 31.89959 43.59811 1.000 82.86349 224 GLU A N 1
ATOM 2754 C CA . GLU A 1 229 ? 16.42148 32.56547 43.29825 1.000 82.38720 224 GLU A CA 1
ATOM 2755 C C . GLU A 1 229 ? 15.31396 31.66162 42.78019 1.000 81.30538 224 GLU A C 1
ATOM 2756 O O . GLU A 1 229 ? 15.57487 30.55562 42.30612 1.000 80.49235 224 GLU A O 1
ATOM 2762 N N . PRO A 1 230 ? 14.06396 32.15329 42.85403 1.000 50.50698 225 PRO A N 1
ATOM 2763 C CA . PRO A 1 230 ? 12.87201 31.41626 42.41512 1.000 50.31866 225 PRO A CA 1
ATOM 2764 C C . PRO A 1 230 ? 12.74585 31.36077 40.89672 1.000 48.95116 225 PRO A C 1
ATOM 2765 O O . PRO A 1 230 ? 12.80690 32.40154 40.22338 1.000 48.14499 225 PRO A O 1
ATOM 2769 N N . HIS A 1 231 ? 12.56944 30.14539 40.37738 1.000 34.80965 226 HIS A N 1
ATOM 2770 C CA . HIS A 1 231 ? 12.46216 29.91067 38.94519 1.000 33.88573 226 HIS A CA 1
ATOM 2771 C C . HIS A 1 231 ? 13.69126 30.38200 38.18766 1.000 32.96469 226 HIS A C 1
ATOM 2772 O O . HIS A 1 231 ? 13.60033 30.80165 37.03548 1.000 31.06659 226 HIS A O 1
ATOM 2786 N N . LYS A 1 232 ? 14.84920 30.28822 38.83217 1.000 32.06337 227 LYS A N 1
ATOM 2787 C CA . LYS A 1 232 ? 16.11370 30.52171 38.13809 1.000 30.98287 227 LYS A CA 1
ATOM 2788 C C . LYS A 1 232 ? 16.90637 29.22759 38.11875 1.000 30.71697 227 LY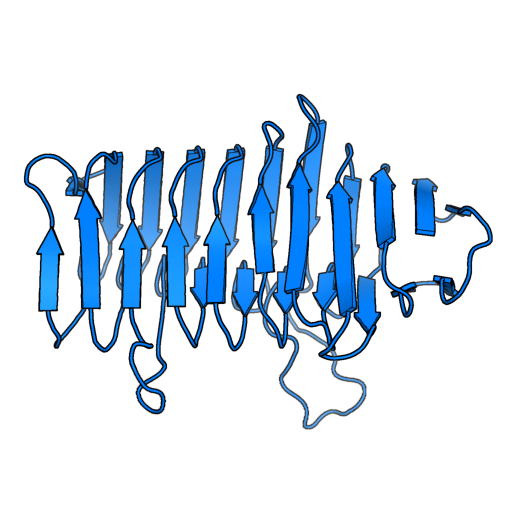S A C 1
ATOM 2789 O O . LYS A 1 232 ? 16.46622 28.21951 38.65639 1.000 30.91044 227 LYS A O 1
ATOM 2808 N N . GLY A 1 233 ? 18.06963 29.26021 37.48889 1.000 23.21027 228 GLY A N 1
ATOM 2809 C CA . GLY A 1 233 ? 18.92161 28.09320 37.40653 1.000 22.83614 228 GLY A CA 1
ATOM 2810 C C . GLY A 1 233 ? 18.53777 27.17167 36.26195 1.000 20.97990 228 GLY A C 1
ATOM 2811 O O . GLY A 1 233 ? 18.77481 25.96100 36.34430 1.000 21.07713 228 GLY A O 1
ATOM 2815 N N . TYR A 1 234 ? 17.95007 27.73248 35.20124 1.000 29.91507 229 TYR A N 1
ATOM 2816 C CA . TYR A 1 234 ? 17.42321 26.91807 34.10478 1.000 26.30750 229 TYR A CA 1
ATOM 2817 C C . TYR A 1 234 ? 18.01024 27.25656 32.74461 1.000 23.70960 229 TYR A C 1
ATOM 2818 O O . TYR A 1 234 ? 18.39273 28.39307 32.45966 1.000 23.81703 229 TYR A O 1
ATOM 2836 N N . VAL A 1 235 ? 18.07739 26.22906 31.91231 1.000 23.85646 230 VAL A N 1
ATOM 2837 C CA . VAL A 1 235 ? 18.43120 26.38248 30.50930 1.000 21.80070 230 VAL A CA 1
ATOM 2838 C C . VAL A 1 235 ? 17.20311 26.01618 29.67510 1.000 20.65606 230 VAL A C 1
ATOM 2839 O O . VAL A 1 235 ? 16.62019 24.94614 29.85480 1.000 20.51608 230 VAL A O 1
ATOM 2852 N N . ASN A 1 236 ? 16.80091 26.92282 28.78730 1.000 18.97477 231 ASN A N 1
ATOM 2853 C CA . ASN A 1 236 ? 15.62924 26.70867 27.95362 1.000 19.29456 231 ASN A CA 1
ATOM 2854 C C . ASN A 1 236 ? 15.92504 26.93618 26.47265 1.000 19.80067 231 ASN A C 1
ATOM 2855 O O . ASN A 1 236 ? 16.14535 28.06211 26.03800 1.000 20.09780 231 ASN A O 1
ATOM 2866 N N . ILE A 1 237 ? 15.89204 25.85259 25.69985 1.000 16.56248 232 ILE A N 1
ATOM 2867 C CA . ILE A 1 237 ? 16.13695 25.92630 24.26024 1.000 17.74538 232 ILE A CA 1
ATOM 2868 C C . ILE A 1 237 ? 14.84708 25.58265 23.52735 1.000 20.37618 232 ILE A C 1
ATOM 2869 O O . ILE A 1 237 ? 14.37450 24.46124 23.58952 1.000 21.29132 232 ILE A O 1
ATOM 2885 N N . THR A 1 238 ? 14.26600 26.58147 22.86949 1.000 18.50623 233 THR A N 1
ATOM 2886 C CA . THR A 1 238 ? 12.97323 26.43416 22.19218 1.000 21.11934 233 THR A CA 1
ATOM 2887 C C . THR A 1 238 ? 13.05153 26.61778 20.67244 1.000 22.36882 233 THR A C 1
ATOM 2888 O O . THR A 1 238 ? 12.02580 26.63681 19.99440 1.000 24.47775 233 THR A O 1
ATOM 2899 N N . GLY A 1 239 ? 14.26308 26.73956 20.14262 1.000 30.05354 234 GLY A N 1
ATOM 2900 C CA . GLY A 1 239 ? 14.45287 26.92257 18.71699 1.000 30.34246 234 GLY A CA 1
ATOM 2901 C C . GLY A 1 239 ? 15.91271 27.13146 18.37671 1.000 28.07940 234 GLY A C 1
ATOM 2902 O O . GLY A 1 239 ? 16.76320 27.17482 19.26307 1.000 26.37538 234 GLY A O 1
ATOM 2906 N N . GLY A 1 240 ? 16.20544 27.26875 17.09012 1.000 24.96267 235 GLY A N 1
ATOM 2907 C CA . GLY A 1 240 ? 17.56586 27.51803 16.65010 1.000 25.06030 235 GLY A CA 1
ATOM 2908 C C . GLY A 1 240 ? 18.39806 26.27832 16.38351 1.000 24.70373 235 GLY A C 1
ATOM 2909 O O . GLY A 1 240 ? 17.99238 25.15125 16.67492 1.000 24.12599 235 GLY A O 1
ATOM 2913 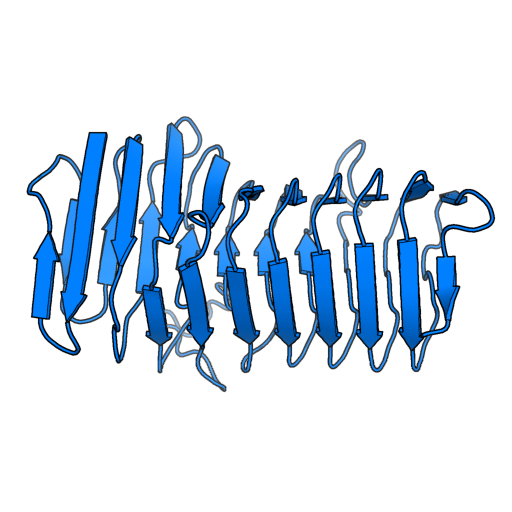N N . THR A 1 241 ? 19.57775 26.50777 15.82239 1.000 29.89305 236 THR A N 1
ATOM 2914 C CA . THR A 1 241 ? 20.54959 25.46189 15.54078 1.000 30.10267 236 THR A CA 1
ATOM 2915 C C . THR A 1 241 ? 21.79816 25.71431 16.37718 1.000 29.61804 236 THR A C 1
ATOM 2916 O O . THR A 1 241 ? 22.39428 26.78960 16.30772 1.000 29.54825 236 THR A O 1
ATOM 2927 N N . ILE A 1 242 ? 22.18518 24.72105 17.17091 1.000 26.07549 237 ILE A N 1
ATOM 2928 C CA . ILE A 1 242 ? 23.23063 24.88897 18.16706 1.000 25.65400 237 ILE A CA 1
ATOM 2929 C C . ILE A 1 242 ? 24.26535 23.79221 18.06765 1.000 25.99898 237 ILE A C 1
ATOM 2930 O O . ILE A 1 242 ? 23.93350 22.61852 18.17825 1.000 25.17192 237 ILE A O 1
ATOM 2946 N N . LYS A 1 243 ? 25.51873 24.18283 17.86717 1.000 27.34523 238 LYS A N 1
ATOM 2947 C CA . LYS A 1 243 ? 26.62825 23.24447 17.90779 1.000 27.84321 238 LYS A CA 1
ATOM 2948 C C . LYS A 1 243 ? 27.56513 23.60034 19.06489 1.000 28.48175 238 LYS A C 1
ATOM 2949 O O . LYS A 1 243 ? 27.95057 24.75800 19.23035 1.000 29.35577 238 LYS A O 1
ATOM 2968 N N . ILE A 1 244 ? 27.90416 22.58318 19.85751 1.000 24.60615 239 ILE A N 1
ATOM 2969 C CA . ILE A 1 244 ? 28.72421 22.72554 21.06203 1.000 23.11442 239 ILE A CA 1
ATOM 2970 C C . ILE A 1 244 ? 29.85668 21.70483 21.11118 1.000 22.42309 239 ILE A C 1
ATOM 2971 O O . ILE A 1 244 ? 29.62434 20.48612 21.12214 1.000 21.94091 239 ILE A O 1
ATOM 2987 N N . ARG A 1 245 ? 31.07785 22.21975 21.13361 1.000 25.53364 240 ARG A N 1
ATOM 2988 C CA . ARG A 1 245 ? 32.26634 21.43980 21.44736 1.000 25.02655 240 ARG A CA 1
ATOM 2989 C C . ARG A 1 245 ? 32.81854 21.95374 22.77380 1.000 23.35886 240 ARG A C 1
ATOM 2990 O O . ARG A 1 245 ? 33.12466 23.13821 22.91522 1.000 23.86517 240 ARG A O 1
ATOM 3011 N N . ALA A 1 246 ? 32.90760 21.07100 23.75854 1.000 24.77493 241 ALA A N 1
ATOM 3012 C CA . ALA A 1 246 ? 33.26932 21.49085 25.11381 1.000 24.34090 241 ALA A CA 1
ATOM 3013 C C . ALA A 1 246 ? 34.09436 20.43267 25.82058 1.000 25.32636 241 ALA A C 1
ATOM 3014 O O . ALA A 1 246 ? 33.77504 19.25023 25.76074 1.000 24.88266 241 ALA A O 1
ATOM 3021 N N . LYS A 1 247 ? 35.15663 20.84816 26.49905 1.000 28.54229 242 LYS A N 1
ATOM 3022 C CA . LYS A 1 247 ? 36.00311 19.87951 27.18844 1.000 30.29254 242 LYS A CA 1
ATOM 3023 C C . LYS A 1 247 ? 35.26907 19.24455 28.36011 1.000 30.63011 242 LYS A C 1
ATOM 3024 O O . LYS A 1 247 ? 35.56265 18.11386 28.73295 1.000 31.52779 242 LYS A O 1
ATOM 3043 N N . ASP A 1 248 ? 34.30422 19.96071 28.92891 1.000 28.41635 243 ASP A N 1
ATOM 3044 C CA . ASP A 1 248 ? 33.50794 19.42084 30.02841 1.000 28.94937 243 ASP A CA 1
ATOM 3045 C C . ASP A 1 248 ? 32.08539 19.12713 29.53406 1.000 25.80601 243 ASP A C 1
ATOM 3046 O O . ASP A 1 248 ? 31.91909 18.29515 28.66070 1.000 24.49047 243 ASP A O 1
ATOM 3055 N N . ASP A 1 249 ? 31.06544 19.78773 30.06251 1.000 26.53889 244 ASP A N 1
ATOM 3056 C CA . ASP A 1 249 ? 29.68859 19.49850 29.65267 1.000 23.97368 244 ASP A CA 1
ATOM 3057 C C . ASP A 1 249 ? 29.17480 20.42874 28.56008 1.000 21.66770 244 ASP A C 1
ATOM 3058 O O . ASP A 1 249 ? 29.55774 21.59550 28.51975 1.000 21.84296 244 ASP A O 1
ATOM 3067 N N . ALA A 1 250 ? 28.30963 19.93881 27.67207 1.000 21.61965 245 ALA A N 1
ATOM 3068 C CA . ALA A 1 250 ? 27.72316 20.84870 26.68239 1.000 20.70126 245 ALA A CA 1
ATOM 3069 C C . ALA A 1 250 ? 26.78923 21.83592 27.37677 1.000 19.89719 245 ALA A C 1
ATOM 3070 O O . ALA A 1 250 ? 26.89797 23.04794 27.19074 1.000 19.87033 245 ALA A O 1
ATOM 3077 N N . ILE A 1 251 ? 25.88618 21.30286 28.19023 1.000 21.61889 246 ILE A N 1
ATOM 3078 C CA . ILE A 1 251 ? 24.95861 22.10473 28.98942 1.000 21.44153 246 ILE A CA 1
ATOM 3079 C C . ILE A 1 251 ? 25.09576 21.70782 30.45596 1.000 23.51992 246 ILE A C 1
ATOM 3080 O O . ILE A 1 251 ? 25.00883 20.53411 30.79469 1.000 24.51299 246 ILE A O 1
ATOM 3096 N N . ASP A 1 252 ? 25.32719 22.69012 31.31735 1.000 19.46769 247 ASP A N 1
ATOM 3097 C CA . ASP A 1 252 ? 25.47099 22.43257 32.74437 1.000 23.25149 247 ASP A CA 1
ATOM 3098 C C . ASP A 1 252 ? 24.55659 23.38499 33.50177 1.000 22.68624 247 ASP A C 1
ATOM 3099 O O . ASP A 1 252 ? 24.80628 24.59213 33.54865 1.000 21.56857 247 ASP A O 1
ATOM 3108 N N . SER A 1 253 ? 23.50758 22.82360 34.10197 1.000 30.76224 248 SER A N 1
ATOM 3109 C CA . SER A 1 253 ? 22.44881 23.60774 34.73641 1.000 29.64611 248 SER A CA 1
ATOM 3110 C C . SER A 1 253 ? 22.07366 23.03893 36.09576 1.000 31.23969 248 SER A C 1
ATOM 3111 O O . SER A 1 253 ? 22.11346 21.83208 36.29336 1.000 32.42732 248 SER A O 1
ATOM 3119 N N . VAL A 1 254 ? 21.67805 23.89697 37.02650 1.000 27.39826 249 VAL A N 1
ATOM 3120 C CA . VAL A 1 254 ? 21.38335 23.42685 38.37266 1.000 28.62104 249 VAL A CA 1
ATOM 3121 C C . VAL A 1 254 ? 19.97303 22.81845 38.46141 1.000 28.32760 249 VAL A C 1
ATOM 3122 O O . VAL A 1 254 ? 19.82830 21.68586 38.90565 1.000 29.14248 249 VAL A O 1
ATOM 3135 N N . ARG A 1 255 ? 18.94820 23.54357 38.01865 1.000 27.99291 250 ARG A N 1
ATOM 3136 C CA . ARG A 1 255 ? 17.56732 23.16335 38.32578 1.000 28.31297 250 ARG A CA 1
ATOM 3137 C C . ARG A 1 255 ? 16.75978 22.60513 37.13468 1.000 27.90277 250 ARG A C 1
ATOM 3138 O O . ARG A 1 255 ? 15.82213 21.83667 37.33796 1.000 28.60097 250 ARG A O 1
ATOM 3148 N N . SER A 1 256 ? 17.11166 22.96704 35.90565 1.000 21.94400 251 SER A N 1
ATOM 3149 C CA . SER A 1 256 ? 16.28330 22.57422 34.78069 1.000 21.58950 251 SER A CA 1
ATOM 3150 C C . SER A 1 256 ? 16.93114 22.78064 33.41453 1.000 20.36761 251 SER A C 1
ATOM 3151 O O . SER A 1 256 ? 17.62397 23.76621 33.17546 1.000 19.44464 251 SER A O 1
ATOM 3159 N N . VAL A 1 257 ? 16.68729 21.82283 32.52603 1.000 23.42980 252 VAL A N 1
ATOM 3160 C CA . VAL A 1 257 ? 17.07531 21.91956 31.12250 1.000 21.00385 252 VAL A CA 1
ATOM 3161 C C . VAL A 1 257 ? 15.90326 21.46709 30.26898 1.000 21.13940 252 VAL A C 1
ATOM 3162 O O . VAL A 1 257 ? 15.45619 20.32064 30.38427 1.000 21.80635 252 VAL A O 1
ATOM 3175 N N . SER A 1 258 ? 15.40149 22.37921 29.44232 1.000 23.46577 253 SER A N 1
ATOM 3176 C CA . SER A 1 258 ? 14.35844 22.06393 28.47454 1.000 24.78184 253 SER A CA 1
ATOM 3177 C C . SER A 1 258 ? 14.86614 22.26322 27.04701 1.000 25.10429 253 SER A C 1
ATOM 3178 O O . SER A 1 258 ? 15.50069 23.27458 26.74270 1.000 24.89765 253 SER A O 1
ATOM 3186 N N . ILE A 1 259 ? 14.59989 21.29356 26.17812 1.000 19.52625 254 ILE A N 1
ATOM 3187 C CA . ILE A 1 259 ? 14.94714 21.43033 24.76353 1.000 20.48259 254 ILE A CA 1
ATOM 3188 C C . ILE A 1 259 ? 13.80624 20.92343 23.90055 1.000 23.14270 254 ILE A C 1
ATOM 3189 O O . ILE A 1 259 ? 13.33463 19.79422 24.08337 1.000 23.09131 254 ILE A O 1
ATOM 3205 N N . ASN A 1 260 ? 13.36873 21.75482 22.96234 1.000 27.98690 255 ASN A N 1
ATOM 3206 C CA . ASN A 1 260 ? 12.44911 21.32112 21.91503 1.000 30.14903 255 ASN A CA 1
ATOM 3207 C C . ASN A 1 260 ? 12.46578 22.24230 20.70432 1.000 30.97190 255 ASN A C 1
ATOM 3208 O O . ASN A 1 260 ? 12.87454 23.40971 20.78954 1.000 30.42066 255 ASN A O 1
ATOM 3219 N N . ASN A 1 261 ? 12.02261 21.68745 19.57707 1.000 28.64284 256 ASN A N 1
ATOM 3220 C CA . ASN A 1 261 ? 11.91116 22.41494 18.31938 1.000 29.36191 256 ASN A CA 1
ATOM 3221 C C . ASN A 1 261 ? 13.23665 23.04840 17.92527 1.000 28.04238 256 ASN A C 1
ATOM 3222 O O . ASN A 1 261 ? 13.27200 24.12119 17.33834 1.000 28.69788 256 ASN A O 1
ATOM 3233 N N . ALA A 1 262 ? 14.32415 22.36670 18.25839 1.000 27.65923 257 ALA A N 1
ATOM 3234 C CA . ALA A 1 262 ? 15.65978 22.88850 18.01846 1.000 26.75053 257 ALA A CA 1
ATOM 3235 C C . ALA A 1 262 ? 16.60693 21.75876 17.67258 1.000 26.07766 257 ALA A C 1
ATOM 3236 O O . ALA A 1 262 ? 16.31349 20.59537 17.93417 1.000 26.27321 257 ALA A O 1
ATOM 3243 N N . ASP A 1 263 ? 17.74579 22.12463 17.10029 1.000 36.43929 258 ASP A N 1
ATOM 3244 C CA . ASP A 1 263 ? 18.73893 21.18130 16.60438 1.000 36.05381 258 ASP A CA 1
ATOM 3245 C C . ASP A 1 263 ? 20.02654 21.38911 17.38920 1.000 35.16949 258 ASP A C 1
ATOM 3246 O O . ASP A 1 263 ? 20.80432 22.28370 17.07630 1.000 35.72986 258 ASP A O 1
ATOM 3255 N N . VAL A 1 264 ? 20.23768 20.57186 18.41746 1.000 24.28741 259 VAL A N 1
ATOM 3256 C CA . VAL A 1 264 ? 21.41135 20.69721 19.27605 1.000 23.38745 259 VAL A CA 1
ATOM 3257 C C . VAL A 1 264 ? 22.34366 19.50510 19.07376 1.000 23.47513 259 VAL A C 1
ATOM 3258 O O . VAL A 1 264 ? 21.98288 18.34924 19.37027 1.000 23.92198 259 VAL A O 1
ATOM 3271 N N . LYS A 1 265 ? 23.53982 19.78599 18.56393 1.000 25.96109 260 LYS A N 1
ATOM 3272 C CA . LYS A 1 265 ? 24.51792 18.74123 18.32833 1.000 26.22770 260 LYS A CA 1
ATOM 3273 C C . LYS A 1 265 ? 25.78417 19.03602 19.10304 1.000 25.79905 260 LYS A C 1
ATOM 3274 O O . LYS A 1 265 ? 26.28914 20.14917 19.07281 1.000 26.87932 260 LYS A O 1
ATOM 3293 N N . VAL A 1 266 ? 26.28924 18.02558 19.80010 1.000 29.52591 261 VAL A N 1
ATOM 3294 C CA . VAL A 1 266 ? 27.36681 18.23580 20.75681 1.000 28.94905 261 VAL A CA 1
ATOM 3295 C C . VAL A 1 266 ? 28.55047 17.29177 20.58156 1.000 29.35719 261 VAL A C 1
ATOM 3296 O O . VAL A 1 266 ? 28.44718 16.22577 19.97743 1.000 29.54660 261 VAL A O 1
ATOM 3309 N N . SER A 1 267 ? 29.67881 17.72449 21.12373 1.000 33.67999 262 SER A N 1
ATOM 3310 C CA . SER A 1 267 ? 30.85901 16.89480 21.27310 1.000 33.99923 262 SER A CA 1
ATOM 3311 C C . SER A 1 267 ? 31.51885 17.29356 22.58750 1.000 33.33105 262 SER A C 1
ATOM 3312 O O . SER A 1 267 ? 32.07830 18.38205 22.69031 1.000 33.96975 262 SER A O 1
ATOM 3320 N N . VAL A 1 268 ? 31.44572 16.41631 23.58469 1.000 30.63813 263 VAL A N 1
ATOM 3321 C CA . VAL A 1 268 ? 31.82966 16.76732 24.95368 1.000 30.56286 263 VAL A CA 1
ATOM 3322 C C . VAL A 1 268 ? 32.82691 15.80822 25.59687 1.000 31.66897 263 VAL A C 1
ATOM 3323 O O . VAL A 1 268 ? 32.84510 14.62602 25.29488 1.000 31.69939 263 VAL A O 1
ATOM 3336 N N . GLY A 1 269 ? 33.63394 16.32642 26.51570 1.000 38.50088 264 GLY A N 1
ATOM 3337 C CA . GLY A 1 269 ? 34.48544 15.47823 27.33548 1.000 42.07135 264 GLY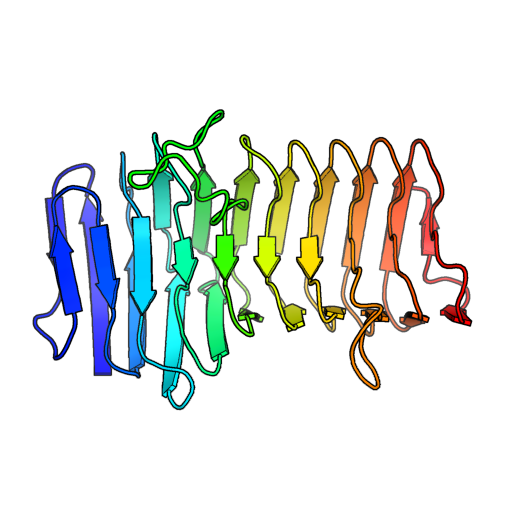 A CA 1
ATOM 3338 C C . GLY A 1 269 ? 33.75978 15.00435 28.58520 1.000 41.95406 264 GLY A C 1
ATOM 3339 O O . GLY A 1 269 ? 34.05203 13.93714 29.11356 1.000 44.90918 264 GLY A O 1
ATOM 3343 N N . GLY A 1 270 ? 32.81684 15.81398 29.05926 1.000 39.24436 265 GLY A N 1
ATOM 3344 C CA . GLY A 1 270 ? 31.97278 15.45292 30.18279 1.000 39.66285 265 GLY A CA 1
ATOM 3345 C C . GLY A 1 270 ? 30.65001 14.89895 29.69014 1.000 36.85874 265 GLY A C 1
ATOM 3346 O O . GLY A 1 270 ? 30.63490 13.93580 28.93663 1.000 37.15604 265 GLY A O 1
ATOM 3350 N N . LYS A 1 271 ? 29.54950 15.52049 30.10290 1.000 33.66354 266 LYS A N 1
ATOM 3351 C CA . LYS A 1 271 ? 28.20319 15.08042 29.73980 1.000 31.52145 266 LYS A CA 1
ATOM 3352 C C . LYS A 1 271 ? 27.55263 15.99374 28.71122 1.000 28.38662 266 LYS A C 1
ATOM 3353 O O . LYS A 1 271 ? 27.86795 17.17700 28.64781 1.000 27.99354 266 LYS A O 1
ATOM 3372 N N . ASP A 1 272 ? 26.63428 15.44490 27.91774 1.000 41.97889 267 ASP A N 1
ATOM 3373 C CA . ASP A 1 272 ? 25.81218 16.25661 27.02563 1.000 38.57833 267 ASP A CA 1
ATOM 3374 C C . ASP A 1 272 ? 25.02673 17.26504 27.85678 1.000 37.91562 267 ASP A C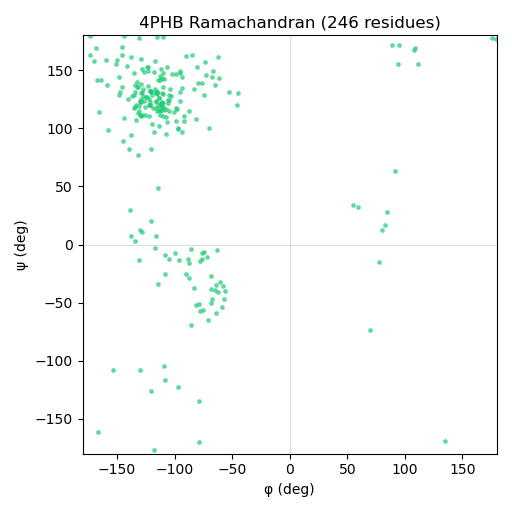 1
ATOM 3375 O O . ASP A 1 272 ? 25.06224 18.47304 27.61482 1.000 37.65406 267 ASP A O 1
ATOM 3384 N N . VAL A 1 273 ? 24.31078 16.74461 28.84386 1.000 26.15362 268 VAL A N 1
ATOM 3385 C CA . VAL A 1 273 ? 23.52376 17.56734 29.74149 1.000 25.83734 268 VAL A CA 1
ATOM 3386 C C . VAL A 1 273 ? 23.82605 17.17171 31.17648 1.000 28.98769 268 VAL A C 1
ATOM 3387 O O . VAL A 1 273 ? 23.55905 16.04164 31.58711 1.000 28.58288 268 VAL A O 1
ATOM 3400 N N . LYS A 1 274 ? 24.42621 18.09608 31.92160 1.000 24.67779 269 LYS A N 1
ATOM 3401 C CA . LYS A 1 274 ? 24.63905 17.90899 33.34768 1.000 27.13658 269 LYS A CA 1
ATOM 3402 C C . LYS A 1 274 ? 23.64428 18.76437 34.10738 1.000 26.34782 269 LYS A C 1
ATOM 3403 O O . LYS A 1 274 ? 23.68621 19.99380 34.05222 1.000 25.42954 269 LYS A O 1
ATOM 3422 N N . CYS A 1 275 ? 22.75337 18.08992 34.82077 1.000 34.88943 270 CYS A N 1
ATOM 3423 C CA . CYS A 1 275 ? 21.67316 18.73961 35.55197 1.000 32.44904 270 CYS A CA 1
ATOM 3424 C C . CYS A 1 275 ? 21.04954 17.75055 36.53763 1.000 32.37636 270 CYS A C 1
ATOM 3425 O O . CYS A 1 275 ? 20.45387 16.75875 36.11949 1.000 31.31290 270 CYS A O 1
ATOM 3433 N N . GLU A 1 276 ? 21.19005 18.01235 37.83499 1.000 68.42904 271 GLU A N 1
ATOM 3434 C CA . GLU A 1 276 ? 20.58463 17.14642 38.85159 1.000 71.02148 271 GLU A CA 1
ATOM 3435 C C . GLU A 1 276 ? 19.07743 17.42507 38.99086 1.000 68.86190 271 GLU A C 1
ATOM 3436 O O . GLU A 1 276 ? 18.35336 16.63311 39.58906 1.000 70.11187 271 GLU A O 1
ATOM 3448 N N . GLY A 1 277 ? 18.61037 18.54013 38.42671 1.000 38.32748 272 GLY A N 1
ATOM 3449 C CA . GLY A 1 277 ? 17.19976 18.89914 38.46714 1.000 36.74665 272 GLY A CA 1
ATOM 3450 C C . GLY A 1 277 ? 16.34609 18.15075 37.45363 1.000 34.39656 272 GLY A C 1
ATOM 3451 O O . GLY A 1 277 ? 16.47980 16.93935 37.31530 1.000 35.10340 272 GLY A O 1
ATOM 3455 N N . VAL A 1 278 ? 15.47166 18.86576 36.74280 1.000 27.87049 273 VAL A N 1
ATOM 3456 C CA . VAL A 1 278 ? 14.56708 18.23097 35.78087 1.000 26.23971 273 VAL A CA 1
ATOM 3457 C C . VAL A 1 278 ? 15.03491 18.42027 34.34183 1.000 24.26291 273 VAL A C 1
ATOM 3458 O O . VAL A 1 278 ? 15.63058 19.43902 33.97956 1.000 23.56728 273 VAL A O 1
ATOM 3471 N N . LEU A 1 279 ? 14.76181 17.40751 33.53601 1.000 24.45447 274 LEU A N 1
ATOM 3472 C CA . LEU A 1 279 ? 15.09768 17.40607 32.12298 1.000 23.14715 274 LEU A CA 1
ATOM 3473 C C . LEU A 1 279 ? 13.81850 17.22095 31.33500 1.000 22.08559 274 LEU A C 1
ATOM 3474 O O . LEU A 1 279 ? 13.10953 16.23452 31.52181 1.000 22.89728 274 LEU A O 1
ATOM 3490 N N . ASN A 1 280 ? 13.50730 18.20320 30.49439 1.000 18.69910 275 ASN A N 1
ATOM 3491 C CA . ASN A 1 280 ? 12.38913 18.10828 29.56497 1.000 18.21873 275 ASN A CA 1
ATOM 3492 C C . ASN A 1 280 ? 12.95019 18.26422 28.16291 1.000 17.83207 275 ASN A C 1
ATOM 3493 O O . ASN A 1 280 ? 12.94541 19.35451 27.58626 1.000 17.42455 275 ASN A O 1
ATOM 3504 N N . ILE A 1 281 ? 13.46743 17.16472 27.64012 1.000 21.48035 276 ILE A N 1
ATOM 3505 C CA . ILE A 1 281 ? 14.18323 17.16343 26.36406 1.000 21.87193 276 ILE A CA 1
ATOM 3506 C C . ILE A 1 281 ? 13.42907 16.30592 25.35626 1.000 22.76453 276 ILE A C 1
ATOM 3507 O O . ILE A 1 281 ? 13.23869 15.11149 25.55409 1.000 23.96001 276 ILE A O 1
ATOM 3523 N N . ALA A 1 282 ? 12.97025 16.94004 24.28856 1.000 19.17401 277 ALA A N 1
ATOM 3524 C CA . ALA A 1 282 ? 12.20996 16.24998 23.25446 1.000 21.00080 277 ALA A CA 1
ATOM 3525 C C . ALA A 1 282 ? 13.14333 15.42596 22.37548 1.000 22.36956 277 ALA A C 1
ATOM 3526 O O . ALA A 1 282 ? 14.24747 15.87748 22.03350 1.000 21.99573 277 ALA A O 1
ATO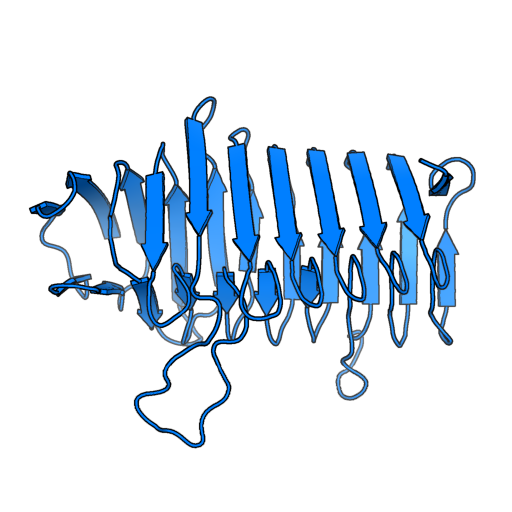M 3533 N N . GLU A 1 283 ? 12.70256 14.21690 22.03078 1.000 34.21904 278 GLU A N 1
ATOM 3534 C CA . GLU A 1 283 ? 13.51475 13.31009 21.22733 1.000 36.22245 278 GLU A CA 1
ATOM 3535 C C . GLU A 1 283 ? 13.79946 13.96252 19.86503 1.000 36.90514 278 GLU A C 1
ATOM 3536 O O . GLU A 1 283 ? 12.95720 14.68441 19.31380 1.000 37.34774 278 GLU A O 1
ATOM 3548 N N . GLY A 1 284 ? 15.00734 13.72864 19.35535 1.000 38.12024 279 GLY A N 1
ATOM 3549 C CA . GLY A 1 284 ? 15.41065 14.21607 18.04908 1.000 39.89705 279 GLY A CA 1
ATOM 3550 C C . GLY A 1 284 ? 15.88927 15.65761 18.07589 1.000 38.39434 279 GLY A C 1
ATOM 3551 O O . GLY A 1 284 ? 15.95877 16.30130 17.02852 1.000 40.27556 279 GLY A O 1
ATOM 3555 N N . CYS A 1 285 ? 16.21132 16.16185 19.26694 1.000 34.20399 280 CYS A N 1
ATOM 3556 C CA . CYS A 1 285 ? 16.69551 17.53406 19.42756 1.000 33.12524 280 CYS A CA 1
ATOM 3557 C C . CYS A 1 285 ? 18.13754 17.55265 19.91242 1.000 32.90909 280 CYS A C 1
ATOM 3558 O O . CYS A 1 285 ? 18.89401 18.44195 19.55228 1.000 33.72388 280 CYS A O 1
ATOM 3566 N N . LEU A 1 286 ? 18.51784 16.58171 20.73277 1.000 31.02991 281 LEU A N 1
ATOM 3567 C CA . LEU A 1 286 ? 19.88763 16.51506 21.24970 1.000 31.76385 281 LEU A CA 1
ATOM 3568 C C . LEU A 1 286 ? 20.62525 15.33748 20.63145 1.000 33.46969 281 LEU A C 1
ATOM 3569 O O . LEU A 1 286 ? 20.22426 14.19080 20.79423 1.000 34.46857 281 LEU A O 1
ATOM 3585 N N . GLY A 1 287 ? 21.70061 15.63407 19.91432 1.000 27.88042 282 GLY A N 1
ATOM 3586 C CA . GLY A 1 287 ? 22.45750 14.61855 19.20294 1.000 30.24540 282 GLY A CA 1
ATOM 3587 C C . GLY A 1 287 ? 23.94149 14.92783 19.22028 1.000 31.41313 282 GLY A C 1
ATOM 3588 O O . GLY A 1 287 ? 24.37018 15.93341 19.79523 1.000 31.07032 282 GLY A O 1
ATOM 3592 N N . LYS A 1 288 ? 24.72038 14.05033 18.59996 1.000 42.03079 283 LYS A N 1
ATOM 3593 C CA . LYS A 1 288 ? 26.16848 14.16705 18.58306 1.000 43.28637 283 LYS A CA 1
ATOM 3594 C C . LYS A 1 288 ? 26.64590 14.86769 17.32406 1.000 45.09225 283 LYS A C 1
ATOM 3595 O O . LYS A 1 288 ? 26.03497 14.76606 16.26293 1.000 46.50089 283 LYS A O 1
ATOM 3614 N N . LEU A 1 289 ? 27.75934 15.57352 17.46319 1.000 43.24874 284 LEU A N 1
ATOM 3615 C CA . LEU A 1 289 ? 28.28437 16.43322 16.41829 1.000 44.44501 284 LEU A CA 1
ATOM 3616 C C . LEU A 1 289 ? 29.17131 15.65825 15.45698 1.000 47.77658 284 LEU A C 1
ATOM 3617 O O . LEU A 1 289 ? 29.46791 14.48771 15.69301 1.000 49.51170 284 LEU A O 1
#

Solvent-accessible surface area: 11033 Å² total; per-residue (Å²): 73,118,2,125,0,47,4,96,74,136,161,49,112,34,65,159,41,105,32,27,54,63,61,151,64,53,0,71,0,44,105,46,19,73,0,32,0,24,22,59,7,74,37,0,23,0,11,0,47,11,28,151,138,102,83,3,31,0,16,0,42,22,1,56,0,43,2,78,90,15,0,0,0,16,0,87,21,0,83,56,0,67,0,54,2,20,104,64,81,98,1,36,0,32,5,11,114,174,17,115,42,156,79,117,169,67,94,65,8,26,0,0,0,9,0,100,23,38,0,7,0,66,24,110,0,44,1,41,0,36,3,45,48,26,4,0,0,1,2,39,48,31,1,78,0,57,11,8,62,1,41,0,114,11,146,46,6,0,0,28,0,35,1,1,0,24,0,49,11,22,72,1,37,0,60,4,40,23,5,0,0,59,3,85,22,105,151,62,112,160,48,0,65,1,43,0,54,7,24,49,0,58,0,89,7,165,65,4,0,0,20,3,45,94,22,0,24,0,52,126,13,56,0,79,3,60,42,64,37,121,46,23,95,21,180,38,88,90,97,58,45,182,83,13,48,30,177,85

InterPro domains:
  IPR025584 Carbohydrate-binding domain-containing protein Cthe_2159 [PF14262] (60-267)

Foldseek 3Di:
DAKEWEDEAQDIDIDDDPQWDDDRAETEHADAEEYEYAYEYEAHAYEYHHALAGEHEYEDAAYEYEHAAAANYEYEYYVEYEYEAEAPHEYEFYYHLAHDDPPNVDPPPQENHEHQYHYEYEYAHEYEFHANHAEHHEYQAEYEYAEHAYEAEGAAEHAEHQFEYEYQEYEYEAEHAAEDYAYHPPDDDPGQEYYYNEYEYEEEYAAEPEATEAEYAHDHYAYAYDYNHYPYHYPHDYHYDPPRYYHD

Radius of gyration: 17.24 Å; Cα contacts (8 Å, |Δi|>4): 872; chains: 1; bounding box: 32×51×39 Å

Sequence (248 aa):
VNAKIVFDNDKVNADNVDGLSVSEREVKITKPGMYTFSGTWNDGQILVDIGKEFEAVLVLDGVNITNTKSAPIYIKSAEKVKIELADGKDNVLTDAEFYEFEDPQDNKPNACIYSRDDITIKGNGNLTVNANFNNGIGTSNDLKITGGNITVKAFNNGLKGNGSVTISGGNIDITAGADGIKVENTEEPHKGYVNITGGTIKIRAKDDAIDSVRSVSINNADVKVSVGGKDVKCEGVLNIAEGCLGKL

B-factor: mean 29.08, std 11.07, range [7.86, 121.72]

GO terms:
  GO:0005509 calcium ion binding (F, IDA)
  GO:0030248 cellulose binding (F, IDA)
  GO:2001062 xylan binding (F, IDA)
  GO:0048028 galacturonan binding (F, IDA)

Nearest PDB structures (foldseek):
  4phb-assembly1_A  TM=1.004E+00  e=1.732E-43  Acetivibrio thermocellus ATCC 27405
  4yzq-assembly2_B  TM=4.093E-01  e=5.482E+00  Caldicellulosiruptor bescii DSM 6725
  7xz8-assembly1_A  TM=2.668E-01  e=4.474E+00  Flavobacteriaceae bacterium SA-0082
  3lyc-assembly8_O  TM=2.479E-01  e=4.252E+00  Parabacteroides distasonis ATCC 8503

Organism: Acetivibrio thermocellus (strain ATCC 27405 / DSM 1237 / JCM 9322 / NBRC 103400 / NCIMB 10682 / NRRL B-4536 / VPI 7372) (NCBI:txid203119)